Protein 8SNZ (pdb70)

Structure (mmCIF, N/CA/C/O backbone):
data_8SNZ
#
_entry.id   8SNZ
#
_cell.length_a   46.664
_cell.length_b   58.891
_cell.length_c   60.904
_cell.angle_alpha   90.000
_cell.angle_beta   105.494
_cell.angle_gamma   90.000
#
_symmetry.space_group_name_H-M   'P 1 21 1'
#
loop_
_entity.id
_entity.type
_entity.pdbx_description
1 polymer Flavodoxin
2 non-polymer 'FLAVIN MONONUCLEOTIDE'
3 water water
#
loop_
_atom_site.group_PDB
_atom_site.id
_atom_site.type_symbol
_atom_site.label_atom_id
_atom_site.label_alt_id
_atom_site.label_comp_id
_atom_site.label_asym_id
_atom_site.label_entity_id
_atom_site.label_seq_id
_atom_site.pdbx_PDB_ins_code
_atom_site.Cartn_x
_atom_site.Cartn_y
_atom_site.Cartn_z
_atom_site.occupancy
_atom_site.B_iso_or_equiv
_atom_site.auth_seq_id
_atom_site.auth_comp_id
_atom_site.auth_asym_id
_atom_site.auth_atom_id
_atom_site.pdbx_PDB_model_num
ATOM 1 N N . ALA A 1 1 ? -20.78674 -0.63216 -2.05033 1.000 44.56298 -6 ALA A N 1
ATOM 2 C CA . ALA A 1 1 ? -21.30062 -0.64953 -3.41454 1.000 50.70848 -6 ALA A CA 1
ATOM 3 C C . ALA A 1 1 ? -20.18346 -0.40189 -4.41939 1.000 48.78319 -6 ALA A C 1
ATOM 4 O O . ALA A 1 1 ? -19.69868 0.72096 -4.56090 1.000 47.48325 -6 ALA A O 1
ATOM 6 N N . ALA A 1 2 ? -19.77842 -1.45790 -5.11657 1.000 36.97082 -5 ALA A N 1
ATOM 7 C CA . ALA A 1 2 ? -18.71793 -1.38001 -6.10938 1.000 44.01316 -5 ALA A CA 1
ATOM 8 C C . ALA A 1 2 ? -19.31578 -1.21515 -7.49970 1.000 45.10609 -5 ALA A C 1
ATOM 9 O O . ALA A 1 2 ? -20.37912 -1.76562 -7.79925 1.000 42.95291 -5 ALA A O 1
ATOM 11 N N . ALA A 1 3 ? -18.62973 -0.44826 -8.34219 1.000 43.66383 -4 ALA A N 1
ATOM 12 C CA . ALA A 1 3 ? -19.07682 -0.25890 -9.71280 1.000 37.77085 -4 ALA A CA 1
ATOM 13 C C . ALA A 1 3 ? -18.94607 -1.55607 -10.50092 1.000 31.62047 -4 ALA A C 1
ATOM 14 O O . ALA A 1 3 ? -18.14330 -2.43276 -10.16980 1.000 36.83283 -4 ALA A O 1
ATOM 16 N N . ARG A 1 4 ? -19.75772 -1.67782 -11.55388 1.000 31.82661 -3 ARG A N 1
ATOM 17 C CA . ARG A 1 4 ? -19.68292 -2.86503 -12.39817 1.000 34.87774 -3 ARG A CA 1
ATOM 18 C C . ARG A 1 4 ? -18.33430 -2.96804 -13.09583 1.000 34.24403 -3 ARG A C 1
ATOM 19 O O . ARG A 1 4 ? -17.86926 -4.07632 -13.38486 1.000 32.52774 -3 ARG A O 1
ATOM 27 N N . GLY A 1 5 ? -17.68831 -1.83374 -13.36235 1.000 26.27434 -2 GLY A N 1
ATOM 28 C CA . GLY A 1 5 ? -16.38008 -1.79779 -13.97834 1.000 30.90466 -2 GLY A CA 1
ATOM 29 C C . GLY A 1 5 ? -16.35698 -1.17523 -15.35677 1.000 30.48357 -2 GLY A C 1
ATOM 30 O O . GLY A 1 5 ? -15.29165 -0.72560 -15.80052 1.000 32.90324 -2 GLY A O 1
ATOM 31 N N . SER A 1 6 ? -17.49620 -1.13345 -16.04269 1.000 28.96841 -1 SER A N 1
ATOM 32 C CA . SER A 1 6 ? -17.58751 -0.56378 -17.38026 1.000 25.34741 -1 SER A CA 1
ATOM 33 C C . SER A 1 6 ? -19.05668 -0.42158 -17.74550 1.000 25.84271 -1 SER A C 1
ATOM 34 O O . SER A 1 6 ? -19.93043 -1.02993 -17.12098 1.000 26.05686 -1 SER A O 1
ATOM 37 N N . HIS A 1 7 ? -19.31596 0.38707 -18.77446 1.000 24.72571 0 HIS A N 1
ATOM 38 C CA . HIS A 1 7 ? -20.69211 0.65875 -19.17573 1.000 24.82001 0 HIS A CA 1
ATOM 39 C C . HIS A 1 7 ? -21.25086 -0.45470 -20.05435 1.000 25.79083 0 HIS A C 1
ATOM 40 O O . HIS A 1 7 ? -22.37367 -0.92191 -19.83551 1.000 22.29088 0 HIS A O 1
ATOM 47 N N . MET A 1 8 ? -20.48545 -0.89044 -21.04881 1.000 20.77558 1 MET A N 1
ATOM 48 C CA . MET A 1 8 ? -20.95176 -1.89739 -21.98767 1.000 22.67272 1 MET A CA 1
ATOM 49 C C . MET A 1 8 ? -20.63421 -3.30245 -21.48505 1.000 20.96674 1 MET A C 1
ATOM 50 O O . MET A 1 8 ? -19.71176 -3.51835 -20.69570 1.000 20.28516 1 MET A O 1
ATOM 55 N N . SER A 1 9 ? -21.42586 -4.26585 -21.95915 1.000 22.06866 2 SER A N 1
ATOM 56 C CA . SER A 1 9 ? -21.29815 -5.66340 -21.54675 1.000 22.58684 2 SER A CA 1
ATOM 57 C C . SER A 1 9 ? -20.21434 -6.33937 -22.38913 1.000 19.24479 2 SER A C 1
ATOM 58 O O . SER A 1 9 ? -20.47050 -7.18393 -23.24992 1.000 18.58681 2 SER A O 1
ATOM 61 N N . VAL A 1 10 ? -18.97210 -5.94363 -22.12060 1.000 18.52481 3 VAL A N 1
ATOM 62 C CA . VAL A 1 10 ? -17.80391 -6.44509 -22.83489 1.000 19.75047 3 VAL A CA 1
ATOM 63 C C . VAL A 1 10 ? -16.74771 -6.81720 -21.80456 1.000 19.92146 3 VAL A C 1
ATOM 64 O O . VAL A 1 10 ? -16.32538 -5.96892 -21.00981 1.000 18.67536 3 VAL A O 1
ATOM 68 N N . ASN A 1 11 ? -16.32635 -8.07928 -21.81212 1.000 17.11685 4 ASN A N 1
ATOM 69 C CA . ASN A 1 11 ? -15.30086 -8.57170 -20.90045 1.000 18.56214 4 ASN A CA 1
ATOM 70 C C . ASN A 1 11 ? -14.09348 -9.01651 -21.71071 1.000 18.33099 4 ASN A C 1
ATOM 71 O O . ASN A 1 11 ? -14.21504 -9.87314 -22.59263 1.000 17.41466 4 ASN A O 1
ATOM 76 N N . VAL A 1 12 ? -12.93748 -8.43367 -21.41257 1.000 18.84840 5 VAL A N 1
ATOM 77 C CA . VAL A 1 12 ? -11.68125 -8.76212 -22.07658 1.000 19.06926 5 VAL A CA 1
ATOM 78 C C . VAL A 1 12 ? -10.83723 -9.53393 -21.07005 1.0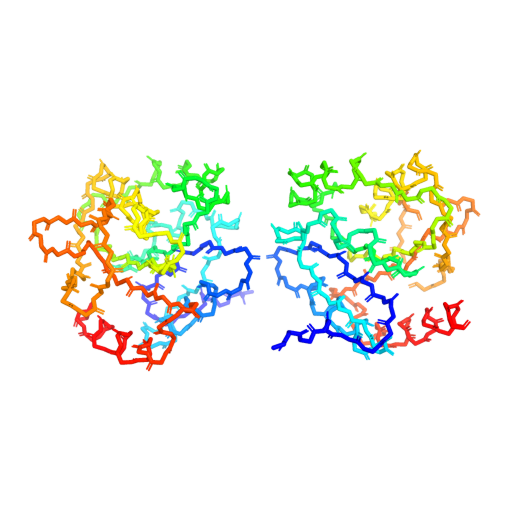00 20.13050 5 VAL A C 1
ATOM 79 O O . VAL A 1 12 ? -10.22883 -8.94684 -20.16814 1.000 19.43542 5 VAL A O 1
ATOM 83 N N . ILE A 1 13 ? -10.79687 -10.85466 -21.22040 1.000 19.40271 6 ILE A N 1
ATOM 84 C CA . ILE A 1 13 ? -10.05412 -11.73254 -20.32400 1.000 21.64881 6 ILE A CA 1
ATOM 85 C C . ILE A 1 13 ? -8.71754 -12.06503 -20.97037 1.000 22.06009 6 ILE A C 1
ATOM 86 O O . ILE A 1 13 ? -8.67221 -12.56003 -22.10375 1.000 22.58789 6 ILE A O 1
ATOM 91 N N . PHE A 1 14 ? -7.62949 -11.80116 -20.25003 1.000 18.87600 7 PHE A N 1
ATOM 92 C CA . PHE A 1 14 ? -6.28969 -11.88403 -20.80796 1.000 30.08680 7 PHE A CA 1
ATOM 93 C C . PHE A 1 14 ? -5.35522 -12.62382 -19.86116 1.000 28.91670 7 PHE A C 1
ATOM 94 O O . PHE A 1 14 ? -5.60975 -12.74257 -18.65995 1.000 25.28712 7 PHE A O 1
ATOM 102 N N . GLY A 1 15 ? -4.25991 -13.11561 -20.43091 1.000 29.12166 8 GLY A N 1
ATOM 103 C CA . GLY A 1 15 ? -3.13008 -13.58907 -19.65769 1.000 27.32483 8 GLY A CA 1
ATOM 104 C C . GLY A 1 15 ? -1.88811 -12.82871 -20.08024 1.000 35.54379 8 GLY A C 1
ATOM 105 O O . GLY A 1 15 ? -1.79240 -12.35182 -21.21194 1.000 27.09629 8 GLY A O 1
ATOM 106 N N . SER A 1 16 ? -0.93737 -12.70512 -19.15666 1.000 32.73816 9 SER A N 1
ATOM 107 C CA . SER A 1 16 ? 0.26023 -11.92614 -19.43668 1.000 33.37606 9 SER A CA 1
ATOM 108 C C . SER A 1 16 ? 1.36263 -12.30974 -18.46235 1.000 37.51383 9 SER A C 1
ATOM 109 O O . SER A 1 16 ? 1.10433 -12.52515 -17.27597 1.000 34.54878 9 SER A O 1
ATOM 112 N N . ASP A 1 17 ? 2.58620 -12.39290 -18.97901 1.000 34.99745 10 ASP A N 1
ATOM 113 C CA . ASP A 1 17 ? 3.78375 -12.62446 -18.18138 1.000 36.44266 10 ASP A CA 1
ATOM 114 C C . ASP A 1 17 ? 4.69181 -11.41002 -18.10609 1.000 34.03699 10 ASP A C 1
ATOM 115 O O . ASP A 1 17 ? 5.24020 -11.12214 -17.03914 1.000 36.99438 10 ASP A O 1
ATOM 120 N N . ALA A 1 18 ? 4.85886 -10.68523 -19.21321 1.000 32.73234 11 ALA A N 1
ATOM 121 C CA . ALA A 1 18 ? 5.71774 -9.50758 -19.25405 1.000 30.76352 11 ALA A CA 1
ATOM 122 C C . ALA A 1 18 ? 4.95882 -8.22189 -19.56625 1.000 32.38002 11 ALA A C 1
ATOM 123 O O . ALA A 1 18 ? 5.59125 -7.21586 -19.90576 1.000 29.76592 11 ALA A O 1
ATOM 125 N N . GLY A 1 19 ? 3.62682 -8.22016 -19.46879 1.000 32.03174 12 GLY A N 1
ATOM 126 C CA . GLY A 1 19 ? 2.85235 -6.99996 -19.55931 1.000 30.54555 12 GLY A CA 1
ATOM 127 C C . GLY A 1 19 ? 2.39793 -6.59198 -20.94626 1.000 31.33108 12 GLY A C 1
ATOM 128 O O . GLY A 1 19 ? 1.58623 -5.66407 -21.06078 1.000 32.82325 12 GLY A O 1
ATOM 129 N N . ALA A 1 20 ? 2.88256 -7.24708 -22.00302 1.000 30.50476 13 ALA A N 1
ATOM 130 C CA . ALA A 1 20 ? 2.52527 -6.82635 -23.35591 1.000 32.69465 13 ALA A CA 1
ATOM 131 C C . ALA A 1 20 ? 1.05745 -7.11027 -23.65712 1.000 26.72972 13 ALA A C 1
ATOM 132 O O . ALA A 1 20 ? 0.33326 -6.23555 -24.14700 1.000 23.00666 13 ALA A O 1
ATOM 134 N N . THR A 1 21 ? 0.59898 -8.33133 -23.37239 1.000 29.19888 14 THR A N 1
ATOM 135 C CA . THR A 1 21 ? -0.80511 -8.65897 -23.59879 1.000 26.13913 14 THR A CA 1
ATOM 136 C C . THR A 1 21 ? -1.71679 -7.91216 -22.63388 1.000 26.32579 14 THR A C 1
ATOM 137 O O . THR A 1 21 ? -2.86351 -7.60360 -22.97883 1.000 28.71120 14 THR A O 1
ATOM 141 N N . ARG A 1 22 ? -1.22678 -7.61325 -21.42846 1.000 27.37556 15 ARG A N 1
ATOM 142 C CA . ARG A 1 22 ? -2.03612 -6.88929 -20.45391 1.000 30.82126 15 ARG A CA 1
ATOM 143 C C . ARG A 1 22 ? -2.34427 -5.47501 -20.93120 1.000 30.47763 15 ARG A C 1
ATOM 144 O O . ARG A 1 22 ? -3.46459 -4.98259 -20.74957 1.000 23.29217 15 ARG A O 1
ATOM 152 N N . ALA A 1 23 ? -1.36745 -4.81040 -21.55370 1.000 28.11290 16 ALA A N 1
ATOM 153 C CA . ALA A 1 23 ? -1.59305 -3.45243 -22.03837 1.000 25.01948 16 ALA A CA 1
ATOM 154 C C . ALA A 1 23 ? -2.50494 -3.44292 -23.25903 1.000 23.95936 16 ALA A C 1
ATOM 155 O O . ALA A 1 23 ? -3.30946 -2.51965 -23.43160 1.000 27.10967 16 ALA A O 1
ATOM 157 N N . VAL A 1 24 ? -2.39198 -4.45829 -24.11884 1.000 21.39187 17 VAL A N 1
ATOM 158 C CA . VAL A 1 24 ? -3.26979 -4.54846 -25.28337 1.000 19.55547 17 VAL A CA 1
ATOM 159 C C . VAL A 1 24 ? -4.71361 -4.75212 -24.84469 1.000 24.88265 17 VAL A C 1
ATOM 160 O O . VAL A 1 24 ? -5.64516 -4.18895 -25.43460 1.000 21.73841 17 VAL A O 1
ATOM 164 N N . ALA A 1 25 ? -4.92005 -5.55202 -23.79555 1.000 20.05571 18 ALA A N 1
ATOM 165 C CA . ALA A 1 25 ? -6.26952 -5.79020 -23.29408 1.000 24.43800 18 ALA A CA 1
ATOM 166 C C . ALA A 1 25 ? -6.91493 -4.49974 -22.80676 1.000 22.91199 18 ALA A C 1
ATOM 167 O O . ALA A 1 25 ? -8.09710 -4.25011 -23.07081 1.000 25.41032 18 ALA A O 1
ATOM 169 N N . SER A 1 26 ? -6.15297 -3.66414 -22.09600 1.000 25.03198 19 SER A N 1
ATOM 170 C CA . SER A 1 26 ? -6.68955 -2.38658 -21.63626 1.000 25.26087 19 SER A CA 1
ATOM 171 C C . SER A 1 26 ? -7.02190 -1.47443 -22.80967 1.000 25.82913 19 SER A C 1
ATOM 172 O O . SER A 1 26 ? -8.00149 -0.72115 -22.76128 1.000 23.71695 19 SER A O 1
ATOM 175 N N . ARG A 1 27 ? -6.21680 -1.52771 -23.87440 1.000 24.34961 20 ARG A N 1
ATOM 176 C CA . ARG A 1 27 ? -6.50307 -0.72060 -25.05632 1.000 25.15888 20 ARG A CA 1
ATOM 177 C C . ARG A 1 27 ? -7.78393 -1.18147 -25.74103 1.000 21.53328 20 ARG A C 1
ATOM 178 O O . ARG A 1 27 ? -8.58159 -0.35570 -26.20046 1.000 20.49113 20 ARG A O 1
ATOM 186 N N . ILE A 1 28 ? -7.99729 -2.49639 -25.81875 1.000 21.13056 21 ILE A N 1
ATOM 187 C CA . ILE A 1 28 ? -9.23411 -3.01735 -26.39214 1.000 24.44932 21 ILE A CA 1
ATOM 188 C C . ILE A 1 28 ? -10.41892 -2.69531 -25.49005 1.000 23.73492 21 ILE A C 1
ATOM 189 O O . ILE A 1 28 ? -11.48651 -2.29000 -25.96545 1.000 20.33331 21 ILE A O 1
ATOM 194 N N . ALA A 1 29 ? -10.24856 -2.86104 -24.17586 1.000 20.14570 22 ALA A N 1
ATOM 195 C CA . ALA A 1 29 ? -11.35249 -2.63431 -23.24844 1.000 24.00293 22 ALA A CA 1
ATOM 196 C C . ALA A 1 29 ? -11.79117 -1.17514 -23.24887 1.000 25.36886 22 ALA A C 1
ATOM 197 O O . ALA A 1 29 ? -12.98453 -0.87864 -23.11268 1.000 20.88281 22 ALA A O 1
ATOM 199 N N . LYS A 1 30 ? -10.84168 -0.24878 -23.40368 1.000 23.94551 23 LYS A N 1
ATOM 200 C CA . LYS A 1 30 ? -11.18781 1.16932 -23.39841 1.000 26.55802 23 LYS A CA 1
ATOM 201 C C . LYS A 1 30 ? -12.05030 1.53424 -24.60002 1.000 26.43444 23 LYS A C 1
ATOM 202 O O . LYS A 1 30 ? -13.03928 2.26503 -24.46638 1.000 25.34952 23 LYS A O 1
ATOM 208 N N . ARG A 1 31 ? -11.69679 1.02709 -25.78295 1.000 19.76107 24 ARG A N 1
ATOM 209 C CA . ARG A 1 31 ? -12.41862 1.40537 -26.99290 1.000 22.55868 24 ARG A CA 1
ATOM 210 C C . ARG A 1 31 ? -13.80657 0.77811 -27.04928 1.000 21.68883 24 ARG A C 1
ATOM 211 O O . ARG A 1 31 ? -14.70263 1.31976 -27.70572 1.000 23.59448 24 ARG A O 1
ATOM 219 N N . LEU A 1 32 ? -14.00856 -0.35056 -26.37441 1.000 22.13871 25 LEU A N 1
ATOM 220 C CA . LEU A 1 32 ? -15.30004 -1.02117 -26.35165 1.000 24.37559 25 LEU A CA 1
ATOM 221 C C . LEU A 1 32 ? -16.05880 -0.78713 -25.05214 1.000 23.41263 25 LEU A C 1
ATOM 222 O O . LEU A 1 32 ? -17.11400 -1.39636 -24.84648 1.000 26.10346 25 LEU A O 1
ATOM 227 N N . GLN A 1 33 ? -15.54619 0.08258 -24.17788 1.000 21.60709 26 GLN A N 1
ATOM 228 C CA . GLN A 1 33 ? -16.18086 0.39670 -22.89673 1.000 24.81121 26 GLN A CA 1
ATOM 229 C C . GLN A 1 33 ? -16.40745 -0.87054 -22.07319 1.000 26.37621 26 GLN A C 1
ATOM 230 O O . GLN A 1 33 ? -17.48333 -1.09503 -21.51472 1.000 26.94535 26 GLN A O 1
ATOM 236 N N . GLY A 1 34 ? -15.37152 -1.70739 -22.00201 1.000 19.53940 27 GLY A N 1
ATOM 237 C CA . GLY A 1 34 ? -15.45272 -2.99123 -21.34652 1.000 21.10031 27 GLY A CA 1
ATOM 238 C C . GLY A 1 34 ? -14.50044 -3.11418 -20.16858 1.000 20.96653 27 GLY A C 1
ATOM 239 O O . GLY A 1 34 ? -13.75012 -2.19291 -19.83678 1.000 26.19762 27 GLY A O 1
ATOM 240 N N . ARG A 1 35 ? -14.55907 -4.28281 -19.53501 1.000 22.78552 28 ARG A N 1
ATOM 241 C CA . ARG A 1 35 ? -13.70062 -4.61947 -18.40894 1.000 24.15347 28 ARG A CA 1
ATOM 242 C C . ARG A 1 35 ? -12.52180 -5.45872 -18.88114 1.000 20.73751 28 ARG A C 1
ATOM 243 O O . ARG A 1 35 ? -12.68386 -6.37994 -19.68716 1.000 22.98985 28 ARG A O 1
ATOM 251 N N . ALA A 1 36 ? -11.33719 -5.13608 -18.37198 1.000 21.55868 29 ALA A N 1
ATOM 252 C CA . ALA A 1 36 ? -10.14628 -5.95040 -18.57012 1.000 25.67602 29 ALA A CA 1
ATOM 253 C C . ALA A 1 36 ? -9.95366 -6.81748 -17.33256 1.000 23.32016 29 ALA A C 1
ATOM 254 O O . ALA A 1 36 ? -9.80997 -6.29520 -16.22176 1.000 23.88998 29 ALA A O 1
ATOM 256 N N . VAL A 1 37 ? -9.96470 -8.13486 -17.52093 1.000 22.54195 30 VAL A N 1
ATOM 257 C CA . VAL A 1 37 ? -9.90648 -9.08756 -16.41917 1.000 25.17968 30 VAL A CA 1
ATOM 258 C C . VAL A 1 37 ? -8.73660 -10.03258 -16.64992 1.000 26.35615 30 VAL A C 1
ATOM 259 O O . VAL A 1 37 ? -8.61007 -10.61944 -17.72995 1.000 24.87363 30 VAL A O 1
ATOM 263 N N . ASP A 1 38 ? -7.88495 -10.17801 -15.63848 1.000 21.54461 31 ASP A N 1
ATOM 264 C CA . ASP A 1 38 ? -6.78771 -11.13205 -15.70227 1.000 26.23252 31 ASP A CA 1
ATOM 265 C C . ASP A 1 38 ? -7.31982 -12.53845 -15.45766 1.000 29.23447 31 ASP A C 1
ATOM 266 O O . ASP A 1 38 ? -8.10556 -12.76112 -14.53102 1.000 28.77378 31 ASP A O 1
ATOM 271 N N . ILE A 1 39 ? -6.88868 -13.48808 -16.29306 1.000 25.67984 32 ILE A N 1
ATOM 272 C CA . ILE A 1 39 ? -7.33629 -14.87051 -16.16468 1.000 31.29241 32 ILE A CA 1
ATOM 273 C C . ILE A 1 39 ? -6.94431 -15.46480 -14.81773 1.000 37.12962 32 ILE A C 1
ATOM 274 O O . ILE A 1 39 ? -7.53086 -16.46347 -14.38488 1.000 32.36026 32 ILE A O 1
ATOM 279 N N . LYS A 1 40 ? -5.97391 -14.85976 -14.12888 1.000 36.05120 33 LYS A N 1
ATOM 280 C CA . LYS A 1 40 ? -5.61639 -15.32264 -12.79234 1.000 34.42990 33 LYS A CA 1
ATOM 281 C C . LYS A 1 40 ? -6.76770 -15.12834 -11.81297 1.000 34.08125 33 LYS A C 1
ATOM 282 O O . LYS A 1 40 ? -7.01249 -15.98285 -10.95399 1.000 38.75552 33 LYS A O 1
ATOM 288 N N . SER A 1 41 ? -7.48836 -14.01357 -11.92755 1.000 32.71197 34 SER A N 1
ATOM 289 C CA . SER A 1 41 ? -8.57123 -13.68411 -11.01034 1.000 36.99917 34 SER A CA 1
ATOM 290 C C . SER A 1 41 ? -9.94742 -13.80882 -11.65158 1.000 37.50656 34 SER A C 1
ATOM 291 O O . SER A 1 41 ? -10.94933 -13.45750 -11.01932 1.000 37.75556 34 SER A O 1
ATOM 293 N N . ALA A 1 42 ? -10.02352 -14.30081 -12.88363 1.000 34.67623 35 ALA A N 1
ATOM 294 C CA . ALA A 1 42 ? -11.30125 -14.39195 -13.57105 1.000 33.05547 35 ALA A CA 1
ATOM 295 C C . ALA A 1 42 ? -12.13683 -15.54008 -13.01776 1.000 34.51002 35 ALA A C 1
ATOM 296 O O . ALA A 1 42 ? -11.61467 -16.57032 -12.58363 1.000 35.19182 35 ALA A O 1
ATOM 298 N N . THR A 1 43 ? -13.44981 -15.34473 -13.02852 1.000 27.88333 36 THR A N 1
ATOM 299 C CA . THR A 1 43 ? -14.41424 -16.37737 -12.6873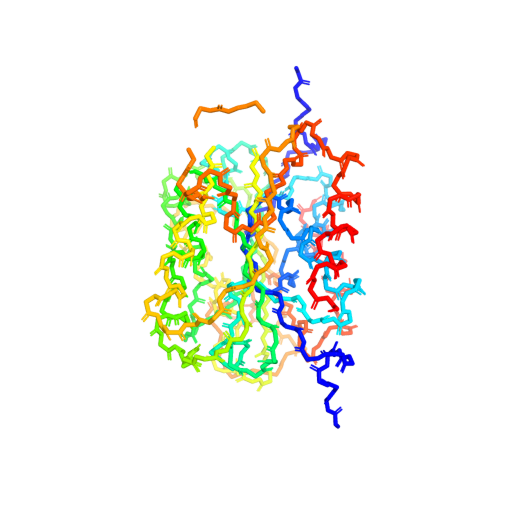4 1.000 34.56666 36 THR A CA 1
ATOM 300 C C . THR A 1 43 ? -15.21189 -16.75321 -13.92933 1.000 32.25073 36 THR A C 1
ATOM 301 O O . THR A 1 43 ? -15.16034 -16.07586 -14.95994 1.000 32.54085 36 THR A O 1
ATOM 305 N N . THR A 1 44 ? -15.95460 -17.85829 -13.82276 1.000 31.72255 37 THR A N 1
ATOM 306 C CA . THR A 1 44 ? -16.82593 -18.26437 -14.92092 1.000 34.98374 37 THR A CA 1
ATOM 307 C C . THR A 1 44 ? -17.88601 -17.20597 -15.20083 1.000 25.63705 37 THR A C 1
ATOM 308 O O . THR A 1 44 ? -18.37570 -17.09695 -16.33118 1.000 27.15268 37 THR A O 1
ATOM 312 N N . THR A 1 45 ? -18.23581 -16.40515 -14.19101 1.000 26.46803 38 THR A N 1
ATOM 313 C CA . THR A 1 45 ? -19.15422 -15.29292 -14.40889 1.000 27.51881 38 THR A CA 1
ATOM 314 C C . THR A 1 45 ? -18.56858 -14.27674 -15.38171 1.000 26.97646 38 THR A C 1
ATOM 315 O O . THR A 1 45 ? -19.29736 -13.68680 -16.18760 1.000 27.37380 38 THR A O 1
ATOM 319 N N . ASP A 1 46 ? -17.25208 -14.05757 -15.32164 1.000 27.38868 39 ASP A N 1
ATOM 320 C CA . ASP A 1 46 ? -16.61358 -13.14584 -16.26506 1.000 24.89764 39 ASP A CA 1
ATOM 321 C C . ASP A 1 46 ? -16.71140 -13.66079 -17.69515 1.000 27.13463 39 ASP A C 1
ATOM 322 O O . ASP A 1 46 ? -16.76218 -12.86297 -18.63862 1.000 21.04220 39 ASP A O 1
ATOM 327 N N . PHE A 1 47 ? -16.73724 -14.98267 -17.87568 1.000 25.50143 40 PHE A N 1
ATOM 328 C CA . PHE A 1 47 ? -16.89761 -15.55185 -19.20871 1.000 22.30623 40 PHE A CA 1
ATOM 329 C C . PHE A 1 47 ? -18.34598 -15.47945 -19.67815 1.000 25.84287 40 PHE A C 1
ATOM 330 O O . PHE A 1 47 ? -18.60653 -15.25929 -20.86626 1.000 25.24018 40 PHE A O 1
ATOM 338 N N . GLU A 1 48 ? -19.29707 -15.65462 -18.76001 1.000 22.22438 41 GLU A N 1
ATOM 339 C CA . GLU A 1 48 ? -20.70141 -15.81411 -19.11795 1.000 26.11306 41 GLU A CA 1
ATOM 340 C C . GLU A 1 48 ? -21.47303 -14.49917 -19.12812 1.000 24.83808 41 GLU A C 1
ATOM 341 O O . GLU A 1 48 ? -22.31551 -14.28755 -20.00704 1.000 23.84918 41 GLU A O 1
ATOM 347 N N . ALA A 1 49 ? -21.20910 -13.61060 -18.17196 1.000 23.73700 42 ALA A N 1
ATOM 348 C CA . ALA A 1 49 ? -22.03172 -12.41494 -17.97871 1.000 24.03985 42 ALA A CA 1
ATOM 349 C C . ALA A 1 49 ? -21.53548 -11.25255 -18.84131 1.000 21.29295 42 ALA A C 1
ATOM 350 O O . ALA A 1 49 ? -21.13204 -10.19930 -18.34860 1.000 26.39174 42 ALA A O 1
ATOM 352 N N . CYS A 1 50 ? -21.58786 -11.45549 -20.15643 1.000 23.75130 43 CYS A N 1
ATOM 353 C CA . CYS A 1 50 ? -21.21818 -10.40395 -21.09333 1.000 19.71159 43 CYS A CA 1
ATOM 354 C C . CYS A 1 50 ? -21.78735 -10.72838 -22.46689 1.000 21.49425 43 CYS A C 1
ATOM 355 O O . CYS A 1 50 ? -21.85224 -11.89591 -22.85921 1.000 22.03765 43 CYS A O 1
ATOM 358 N N . SER A 1 51 ? -22.20206 -9.68411 -23.18738 1.000 21.42181 44 SER A N 1
ATOM 35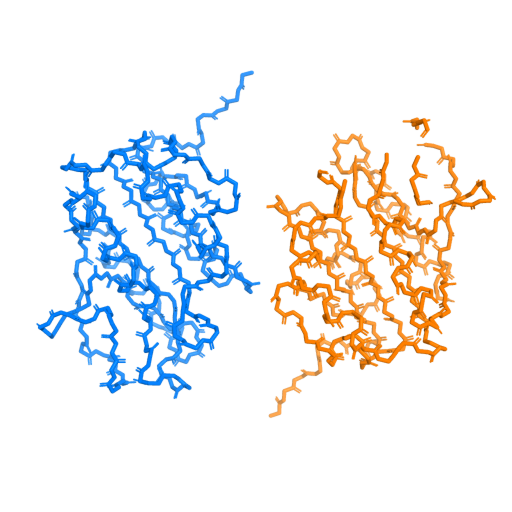9 C CA . SER A 1 51 ? -22.71444 -9.86147 -24.54141 1.000 20.24482 44 SER A CA 1
ATOM 360 C C . SER A 1 51 ? -21.59328 -10.04865 -25.55516 1.000 22.74448 44 SER A C 1
ATOM 361 O O . SER A 1 51 ? -21.80955 -10.66015 -26.60701 1.000 21.46667 44 SER A O 1
ATOM 364 N N . LEU A 1 52 ? -20.40297 -9.52928 -25.26387 1.000 20.67779 45 LEU A N 1
ATOM 365 C CA . LEU A 1 52 ? -19.22865 -9.71415 -26.10767 1.000 22.05137 45 LEU A CA 1
ATOM 366 C C . LEU A 1 52 ? -18.05922 -10.11239 -25.22176 1.000 20.64706 45 LEU A C 1
ATOM 367 O O . LEU A 1 52 ? -17.67050 -9.35587 -24.32594 1.000 19.87485 45 LEU A O 1
ATOM 372 N N . LEU A 1 53 ? -17.50888 -11.29714 -25.46568 1.000 19.85074 46 LEU A N 1
ATOM 373 C CA . LEU A 1 53 ? -16.36963 -11.81305 -24.72025 1.000 22.00277 46 LEU A CA 1
ATOM 374 C C . LEU A 1 53 ? -15.14708 -11.81970 -25.62560 1.000 19.70862 46 LEU A C 1
ATOM 375 O O . LEU A 1 53 ? -15.21841 -12.29067 -26.76484 1.000 19.90274 46 LEU A O 1
ATOM 380 N N . ILE A 1 54 ? -14.03231 -11.29424 -25.12417 1.000 18.95964 47 ILE A N 1
ATOM 381 C CA . ILE A 1 54 ? -12.78162 -11.25359 -25.87122 1.000 20.19306 47 ILE A CA 1
ATOM 382 C C . ILE A 1 54 ? -11.69543 -11.90433 -25.03013 1.000 17.46829 47 ILE A C 1
ATOM 383 O O . ILE A 1 54 ? -11.47699 -11.51267 -23.87821 1.000 21.37018 47 ILE A O 1
ATOM 388 N N . LEU A 1 55 ? -11.01976 -12.89470 -25.60397 1.000 17.39802 48 LEU A N 1
ATOM 389 C CA . LEU A 1 55 ? -9.93938 -13.60462 -24.93625 1.000 19.36555 48 LEU A CA 1
ATOM 390 C C . LEU A 1 55 ? -8.61898 -13.27756 -25.61723 1.000 20.70119 48 LEU A C 1
ATOM 391 O O . LEU A 1 55 ? -8.52162 -13.31794 -26.84816 1.000 18.11031 48 LEU A O 1
ATOM 396 N N . GLY A 1 56 ? -7.61767 -12.95282 -24.81957 1.000 17.58316 49 GLY A N 1
ATOM 397 C CA . GLY A 1 56 ? -6.29398 -12.65192 -25.33964 1.000 23.68677 49 GLY A CA 1
ATOM 398 C C . GLY A 1 56 ? -5.22848 -13.40649 -24.57907 1.000 25.21766 49 GLY A C 1
ATOM 399 O O . GLY A 1 56 ? -5.31562 -13.56964 -23.36324 1.000 26.25862 49 GLY A O 1
ATOM 400 N N . ALA A 1 57 ? -4.21296 -13.86702 -25.31195 1.000 22.53942 50 ALA A N 1
ATOM 401 C CA . ALA A 1 57 ? -3.18081 -14.66876 -24.67722 1.000 24.98112 50 ALA A CA 1
ATOM 402 C C . ALA A 1 57 ? -1.89094 -14.58148 -25.46852 1.000 26.22092 50 ALA A C 1
ATOM 403 O O . ALA A 1 57 ? -1.93836 -14.57939 -26.70620 1.000 22.71253 50 ALA A O 1
ATOM 405 N N . PRO A 1 58 ? -0.74133 -14.49738 -24.80986 1.000 27.29454 51 PRO A N 1
ATOM 406 C CA . PRO A 1 58 ? 0.52724 -14.69770 -25.50734 1.000 27.81619 51 PRO A CA 1
ATOM 407 C C . PRO A 1 58 ? 0.85628 -16.17888 -25.59718 1.000 29.34459 51 PRO A C 1
ATOM 408 O O . PRO A 1 58 ? 0.28361 -17.01763 -24.89894 1.000 28.07698 51 PRO A O 1
ATOM 412 N N . THR A 1 59 ? 1.79372 -16.49259 -26.48197 1.000 25.91561 52 THR A N 1
ATOM 413 C CA . THR A 1 59 ? 2.27048 -17.85711 -26.64677 1.000 29.72473 52 THR A CA 1
ATOM 414 C C . THR A 1 59 ? 3.62095 -17.99670 -25.95851 1.000 32.17394 52 THR A C 1
ATOM 415 O O . THR A 1 59 ? 4.53713 -17.20833 -26.21236 1.000 33.43224 52 THR A O 1
ATOM 419 N N . TYR A 1 60 ? 3.73454 -18.99022 -25.07939 1.000 34.84325 53 TYR A N 1
ATOM 420 C CA . TYR A 1 60 ? 4.95691 -19.18616 -24.31183 1.000 30.88485 53 TYR A CA 1
ATOM 421 C C . TYR A 1 60 ? 5.39166 -20.64378 -24.33883 1.000 36.92125 53 TYR A C 1
ATOM 422 O O . TYR A 1 60 ? 4.84952 -21.44699 -25.10554 1.000 35.52329 53 TYR A O 1
ATOM 431 N N . GLY A 1 61 ? 6.36487 -20.98830 -23.49763 1.000 43.94663 54 GLY A N 1
ATOM 432 C CA . GLY A 1 61 ? 6.86424 -22.34538 -23.40828 1.000 45.53797 54 GLY A CA 1
ATOM 433 C C . GLY A 1 61 ? 7.33294 -22.90028 -24.73589 1.000 45.45323 54 GLY A C 1
ATOM 434 O O . GLY A 1 61 ? 8.37438 -22.49413 -25.25985 1.000 48.35309 54 GLY A O 1
ATOM 435 N N . PHE A 1 62 ? 6.55808 -23.82906 -25.29312 1.000 45.21822 55 PHE A N 1
ATOM 436 C CA . PHE A 1 62 ? 6.87477 -24.47301 -26.56315 1.000 46.07903 55 PHE A CA 1
ATOM 437 C C . PHE A 1 62 ? 5.62435 -24.46939 -27.44109 1.000 45.56568 55 PHE A C 1
ATOM 438 O O . PHE A 1 62 ? 5.07820 -25.50728 -27.81091 1.000 45.06119 55 PHE A O 1
ATOM 446 N N . GLY A 1 63 ? 5.16713 -23.26526 -27.77198 1.000 42.41026 56 GLY A N 1
ATOM 447 C CA . GLY A 1 63 ? 3.91183 -23.11050 -28.47561 1.000 38.23645 56 GLY A CA 1
ATOM 448 C C . GLY A 1 63 ? 2.69895 -23.40816 -27.62563 1.000 37.22379 56 GLY A C 1
ATOM 449 O O . GLY A 1 63 ? 1.70411 -23.92981 -28.13762 1.000 32.69876 56 GLY A O 1
ATOM 450 N N . ASP A 1 64 ? 2.75606 -23.09429 -26.33633 1.000 35.37622 57 ASP A N 1
ATOM 451 C CA . ASP A 1 64 ? 1.68988 -23.38811 -25.39359 1.000 39.99807 57 ASP A CA 1
ATOM 452 C C . ASP A 1 64 ? 0.96777 -22.10851 -24.99587 1.000 35.85360 57 ASP A C 1
ATOM 453 O O . ASP A 1 64 ? 1.43556 -20.99305 -25.24219 1.000 28.23505 57 ASP A O 1
ATOM 458 N N . LEU A 1 65 ? -0.19357 -22.28836 -24.37224 1.000 29.91265 58 LEU A N 1
ATOM 459 C CA . LEU A 1 65 ? -0.87941 -21.16848 -23.74879 1.000 28.87154 58 LEU A CA 1
ATOM 460 C C . LEU A 1 65 ? -0.02951 -20.60873 -22.61637 1.000 30.60972 58 LEU A C 1
ATOM 461 O O . LEU A 1 65 ? 0.79256 -21.31169 -22.02098 1.000 36.21870 58 LEU A O 1
ATOM 466 N N . GLN A 1 66 ? -0.22264 -19.32407 -22.33045 1.000 27.35941 59 GLN A N 1
ATOM 467 C CA . GLN A 1 66 ? 0.41208 -18.72539 -21.16584 1.000 29.82704 59 GLN A CA 1
ATOM 468 C C . GLN A 1 66 ? 0.00666 -19.49696 -19.91337 1.000 32.36295 59 GLN A C 1
ATOM 469 O O . GLN A 1 66 ? -1.11520 -19.99974 -19.80650 1.000 33.95208 59 GLN A O 1
ATOM 475 N N . THR A 1 67 ? 0.94614 -19.60206 -18.96665 1.000 34.96638 60 THR A N 1
ATOM 476 C CA . THR A 1 67 ? 0.79951 -20.54832 -17.86156 1.000 38.24819 60 THR A CA 1
ATOM 477 C C . THR A 1 67 ? -0.48835 -20.31891 -17.07869 1.000 33.64415 60 THR A C 1
ATOM 478 O O . THR A 1 67 ? -1.12855 -21.27876 -16.63279 1.000 38.91996 60 THR A O 1
ATOM 482 N N . ASP A 1 68 ? -0.88879 -19.05789 -16.90252 1.000 30.47252 61 ASP A N 1
ATOM 483 C CA . ASP A 1 68 ? -2.12216 -18.78240 -16.17164 1.000 34.39204 61 ASP A CA 1
ATOM 484 C C . ASP A 1 68 ? -3.34169 -19.26912 -16.94493 1.000 36.63479 61 ASP A C 1
ATOM 485 O O . ASP A 1 68 ? -4.29482 -19.78414 -16.34925 1.000 32.57303 61 ASP A O 1
ATOM 490 N N . TRP A 1 69 ? -3.33151 -19.11454 -18.27149 1.000 33.97882 62 TRP A N 1
ATOM 491 C CA . TRP A 1 69 ? -4.40021 -19.68359 -19.08565 1.000 33.67941 62 TRP A CA 1
ATOM 492 C C . TRP A 1 69 ? -4.41135 -21.20304 -18.98492 1.000 34.32425 62 TRP A C 1
ATOM 493 O O . TRP A 1 69 ? -5.47999 -21.82248 -18.92373 1.000 29.01553 62 TRP A O 1
ATOM 504 N N . GLU A 1 70 ? -3.22709 -21.81866 -18.96470 1.000 30.16928 63 GLU A N 1
ATOM 505 C CA . GLU A 1 70 ? -3.13549 -23.26986 -18.84070 1.000 37.70320 63 GLU A CA 1
ATOM 506 C C . GLU A 1 70 ? -3.71337 -23.74508 -17.51348 1.000 38.83299 63 GLU A C 1
ATOM 507 O O . GLU A 1 70 ? -4.48665 -24.70885 -17.46659 1.000 43.77062 63 GLU A O 1
ATOM 513 N N . THR A 1 71 ? -3.34636 -23.07469 -16.41997 1.000 36.07944 64 THR A N 1
ATOM 514 C CA . THR A 1 71 ? -3.80222 -23.49313 -15.09840 1.000 40.46362 64 THR A CA 1
ATOM 515 C C . THR A 1 71 ? -5.29843 -23.25173 -14.92803 1.000 41.30050 64 THR A C 1
ATOM 516 O O . THR A 1 71 ? -6.02917 -24.12732 -14.44865 1.000 42.25627 64 THR A O 1
ATOM 520 N N . ASN A 1 72 ? -5.77451 -22.07161 -15.32577 1.000 40.81992 65 ASN A N 1
ATOM 521 C CA . ASN A 1 72 ? -7.15973 -21.67188 -15.12173 1.000 34.35643 65 ASN A CA 1
ATOM 522 C C . ASN A 1 72 ? -8.05008 -21.97833 -16.32183 1.000 37.58228 65 ASN A C 1
ATOM 523 O O . ASN A 1 72 ? -9.11074 -21.35892 -16.46680 1.000 39.34536 65 ASN A O 1
ATOM 528 N N . ILE A 1 73 ? -7.64820 -22.92140 -17.17866 1.000 34.06676 66 ILE A N 1
ATOM 529 C CA . ILE A 1 73 ? -8.43217 -23.25002 -18.36460 1.000 34.04620 66 ILE A CA 1
ATOM 530 C C . ILE A 1 73 ? -9.80237 -23.80703 -18.00128 1.000 37.43803 66 ILE A C 1
ATOM 531 O O . ILE A 1 73 ? -10.72707 -23.75741 -18.82015 1.000 38.23722 66 ILE A O 1
ATOM 536 N N . ASP A 1 74 ? -9.96269 -24.32739 -16.78081 1.000 39.29233 67 ASP A N 1
ATOM 537 C CA . ASP A 1 74 ? -11.24713 -24.89098 -16.37777 1.000 38.33478 67 ASP A CA 1
ATOM 538 C C . ASP A 1 74 ? -12.34254 -23.83337 -16.34268 1.000 36.43139 67 ASP A C 1
ATOM 539 O O . ASP A 1 74 ? -13.51296 -24.14741 -16.58715 1.000 39.01571 67 ASP A O 1
ATOM 544 N N . LYS A 1 75 ? -11.98787 -22.58024 -16.04273 1.000 33.32978 68 LYS A N 1
ATOM 545 C CA . LYS A 1 75 ? -12.97970 -21.50929 -16.05581 1.000 35.22196 68 LYS A CA 1
ATOM 546 C C . LYS A 1 75 ? -13.58281 -21.32608 -17.44184 1.000 34.71144 68 LYS A C 1
ATOM 547 O O . LYS A 1 75 ? -14.74760 -20.93030 -17.56585 1.000 32.41678 68 LYS A O 1
ATOM 549 N N . LEU A 1 76 ? -12.81029 -21.61177 -18.49143 1.000 31.94233 69 LEU A N 1
ATOM 550 C CA . LEU A 1 76 ? -13.32969 -21.54157 -19.85230 1.000 32.47935 69 LEU A CA 1
ATOM 551 C C . LEU A 1 76 ? -14.12339 -22.79490 -20.20161 1.000 31.49827 69 LEU A C 1
ATOM 552 O O . LEU A 1 76 ? -15.25931 -22.70647 -20.68026 1.000 33.06199 69 LEU A O 1
ATOM 557 N N . THR A 1 77 ? -13.53837 -23.97185 -19.96471 1.000 32.39429 70 THR A N 1
ATOM 558 C CA . THR A 1 77 ? -14.16034 -25.22204 -20.38555 1.000 38.11480 70 THR A CA 1
ATOM 559 C C . THR A 1 77 ? -15.44802 -25.52252 -19.63008 1.000 35.71901 70 THR A C 1
ATOM 560 O O . THR A 1 77 ? -16.22968 -26.36626 -20.08010 1.000 38.13510 70 THR A O 1
ATOM 564 N N . SER A 1 78 ? -15.68544 -24.86232 -18.49844 1.000 32.76652 71 SER A N 1
ATOM 565 C CA . SER A 1 78 ? -16.91085 -25.03913 -17.73304 1.000 39.54347 71 SER A CA 1
ATOM 566 C C . SER A 1 78 ? -17.87449 -23.87169 -17.89860 1.000 41.27872 71 SER A C 1
ATOM 567 O O . SER A 1 78 ? -18.87739 -23.80190 -17.18129 1.000 43.03636 71 SER A O 1
ATOM 570 N N . ALA A 1 79 ? -17.59544 -22.95860 -18.82478 1.000 34.93915 72 ALA A N 1
ATOM 571 C CA . ALA A 1 79 ? -18.43347 -21.78841 -19.03750 1.000 35.20567 72 ALA A CA 1
ATOM 572 C C . ALA A 1 79 ? -19.46091 -22.05601 -20.12831 1.000 31.80127 72 ALA A C 1
ATOM 573 O O . ALA A 1 79 ? -19.17079 -22.72554 -21.12399 1.000 32.06104 72 ALA A O 1
ATOM 575 N N . ASN A 1 80 ? -20.66606 -21.52689 -19.93164 1.000 34.22581 73 ASN A N 1
ATOM 576 C CA . ASN A 1 80 ? -21.73186 -21.64175 -20.92133 1.000 36.12200 73 ASN A CA 1
ATOM 577 C C . ASN A 1 80 ? -21.53324 -20.55794 -21.97417 1.000 32.49323 73 ASN A C 1
ATOM 578 O O . ASN A 1 80 ? -21.78288 -19.37558 -21.71607 1.000 33.50711 73 ASN A O 1
ATOM 583 N N . LEU A 1 81 ? -21.07407 -20.95688 -23.16027 1.000 30.84408 74 LEU A N 1
ATOM 584 C CA . LEU A 1 81 ? -20.78506 -20.02077 -24.23972 1.000 29.32914 74 LEU A CA 1
ATOM 585 C C . LEU A 1 81 ? -21.58221 -20.31621 -25.50355 1.000 30.72667 74 LEU A C 1
ATOM 586 O O . LEU A 1 81 ? -21.29688 -19.72640 -26.55245 1.000 28.81677 74 LEU A O 1
ATOM 591 N N . ALA A 1 82 ? -22.56833 -21.20851 -25.43367 1.000 26.60775 75 ALA A N 1
ATOM 592 C CA . ALA A 1 82 ? -23.33884 -21.58226 -26.61330 1.000 30.24622 75 ALA A CA 1
ATOM 593 C C . ALA A 1 82 ? -24.06262 -20.37194 -27.18810 1.000 30.23565 75 ALA A C 1
ATOM 594 O O . ALA A 1 82 ? -24.86833 -19.73362 -26.50359 1.000 32.57677 75 ALA A O 1
ATOM 596 N N . GLY A 1 83 ? -23.76946 -20.05699 -28.44830 1.000 28.66460 76 GLY A N 1
ATOM 597 C CA . GLY A 1 83 ? -24.37050 -18.92191 -29.11453 1.000 29.39072 76 GLY A CA 1
ATOM 598 C C . GLY A 1 83 ? -23.84969 -17.56852 -28.68876 1.000 30.38557 76 GLY A C 1
ATOM 599 O O . GLY A 1 83 ? -24.34870 -16.55113 -29.18371 1.000 35.24759 76 GLY A O 1
ATOM 600 N N . LYS A 1 84 ? -22.86674 -17.51656 -27.79401 1.000 28.46234 77 LYS A N 1
ATOM 601 C CA . LYS A 1 84 ? -22.33680 -16.24577 -27.32366 1.000 29.00679 77 LYS A CA 1
ATOM 602 C C . LYS A 1 84 ? -21.27744 -15.71737 -28.28273 1.000 25.45814 77 LYS A C 1
ATOM 603 O O . LYS A 1 84 ? -20.48065 -16.48039 -28.83642 1.000 25.78426 77 LYS A O 1
ATOM 609 N N . LYS A 1 85 ? -21.27421 -14.40030 -28.47384 1.000 23.53104 78 LYS A N 1
ATOM 610 C CA . LYS A 1 85 ? -20.32372 -13.75041 -29.36764 1.000 28.40870 78 LYS A CA 1
ATOM 611 C C . LYS A 1 85 ? -18.96301 -13.65929 -28.68640 1.000 26.75518 78 LYS A C 1
ATOM 612 O O . LYS A 1 85 ? -18.84480 -13.09007 -27.59554 1.000 24.39232 78 LYS A O 1
ATOM 618 N N . VAL A 1 86 ? -17.93813 -14.21822 -29.32774 1.000 21.98840 79 VAL A N 1
ATOM 619 C CA . VAL A 1 86 ? -16.59498 -14.28672 -28.76565 1.000 21.71698 79 VAL A CA 1
ATOM 620 C C . VAL A 1 86 ? -15.59010 -13.86532 -29.82893 1.000 24.74179 79 VAL A C 1
ATOM 621 O O . VAL A 1 86 ? -15.69522 -14.27061 -30.99112 1.000 21.76605 79 VAL A O 1
ATOM 625 N N . ALA A 1 87 ? -14.62510 -13.03774 -29.43203 1.000 20.96019 80 ALA A N 1
ATOM 626 C CA . ALA A 1 87 ? -13.51106 -12.65449 -30.28565 1.000 23.97457 80 ALA A CA 1
ATOM 627 C C . ALA A 1 87 ? -12.20681 -12.97147 -29.56694 1.000 20.49546 80 ALA A C 1
ATOM 628 O O . ALA A 1 87 ? -12.17265 -13.13181 -28.34510 1.000 19.88364 80 ALA A O 1
ATOM 630 N N . LEU A 1 88 ? -11.12599 -13.06999 -30.33851 1.000 18.14099 81 LEU A N 1
ATOM 631 C CA . LEU A 1 88 ? -9.83613 -13.46925 -29.79511 1.000 22.14800 81 LEU A CA 1
ATOM 632 C C . LEU A 1 88 ? -8.73268 -12.59520 -30.37063 1.000 22.51981 81 LEU A C 1
ATOM 633 O O . LEU A 1 88 ? -8.81450 -12.13505 -31.51189 1.000 20.42243 81 LEU A O 1
ATOM 638 N N . PHE A 1 89 ? -7.69454 -12.37393 -29.56664 1.000 19.92025 82 PHE A N 1
ATOM 639 C CA . PHE A 1 89 ? -6.47182 -11.74898 -30.04512 1.000 21.83243 82 PHE A CA 1
ATOM 640 C C . PHE A 1 89 ? -5.27837 -12.45238 -29.41751 1.000 25.73523 82 PHE A C 1
ATOM 641 O O . PHE A 1 89 ? -5.35210 -12.95085 -28.29224 1.000 25.74646 82 PHE A O 1
ATOM 649 N N . GLY A 1 90 ? -4.18603 -12.49860 -30.15820 1.000 27.43666 83 GLY A N 1
ATOM 650 C CA . GLY A 1 90 ? -2.97602 -13.15419 -29.69000 1.000 26.07067 83 GLY A CA 1
ATOM 651 C C . GLY A 1 90 ? -1.75595 -12.28593 -29.89464 1.000 25.62699 83 GLY A C 1
ATOM 652 O O . GLY A 1 90 ? -1.62522 -11.60688 -30.91200 1.000 26.34765 83 GLY A O 1
ATOM 653 N N . THR A 1 91 ? -0.86899 -12.30546 -28.90623 1.000 25.82013 84 THR A N 1
ATOM 654 C CA . THR A 1 91 ? 0.42961 -11.65745 -29.00313 1.000 29.28186 84 THR A CA 1
ATOM 655 C C . THR A 1 91 ? 1.49158 -12.71434 -29.26795 1.000 29.55217 84 THR A C 1
ATOM 656 O O . THR A 1 91 ? 1.44637 -13.80956 -28.69973 1.000 30.61518 84 THR A O 1
ATOM 660 N N . GLY A 1 92 ? 2.43844 -12.38956 -30.13822 1.000 29.81801 85 GLY A N 1
ATOM 661 C CA . GLY A 1 92 ? 3.44129 -13.36108 -30.50152 1.000 27.70547 85 GLY A CA 1
ATOM 662 C C . GLY A 1 92 ? 4.69079 -12.71675 -31.05536 1.000 32.37246 85 GLY A C 1
ATOM 663 O O . GLY A 1 92 ? 4.84138 -11.49334 -31.05042 1.000 29.58643 85 GLY A O 1
ATOM 664 N N . ASP A 1 93 ? 5.59086 -13.57297 -31.53646 1.000 33.51403 86 ASP A N 1
ATOM 665 C CA . ASP A 1 93 ? 6.87402 -13.15399 -32.09978 1.000 32.63450 86 ASP A CA 1
ATOM 666 C C . ASP A 1 93 ? 7.11098 -14.00952 -33.34077 1.000 28.51412 86 ASP A C 1
ATOM 667 O O . ASP A 1 93 ? 7.60120 -15.13811 -33.23634 1.000 27.22639 86 ASP A O 1
ATOM 672 N N . GLN A 1 94 ? 6.75717 -13.47346 -34.51111 1.000 24.40460 87 GLN A N 1
ATOM 673 C CA . GLN A 1 94 ? 6.89250 -14.22993 -35.75039 1.000 32.70619 87 GLN A CA 1
ATOM 674 C C . GLN A 1 94 ? 8.33725 -14.36112 -36.21268 1.000 33.53417 87 GLN A C 1
ATOM 675 O O . GLN A 1 94 ? 8.63922 -15.26367 -36.99984 1.000 30.04994 87 GLN A O 1
ATOM 681 N N . THR A 1 95 ? 9.23404 -13.49422 -35.74093 1.000 33.42184 88 THR A N 1
ATOM 682 C CA . THR A 1 95 ? 10.63356 -13.59482 -36.14044 1.000 35.51084 88 THR A CA 1
ATOM 683 C C . THR A 1 95 ? 11.32046 -14.76421 -35.44656 1.000 35.51794 88 THR A C 1
ATOM 684 O O . THR A 1 95 ? 11.97831 -15.58597 -36.09565 1.000 31.80517 88 THR A O 1
ATOM 688 N N . ASN A 1 96 ? 11.17473 -14.85850 -34.12640 1.000 36.25275 89 ASN A N 1
ATOM 689 C CA . ASN A 1 96 ? 11.85978 -15.87986 -33.34551 1.000 33.46799 89 ASN A CA 1
ATOM 690 C C . ASN A 1 96 ? 11.05964 -17.16745 -33.20101 1.000 35.64532 89 ASN A C 1
ATOM 691 O O . ASN A 1 96 ? 11.63036 -18.18802 -32.80147 1.000 36.15089 89 ASN A O 1
ATOM 696 N N . TYR A 1 97 ? 9.76243 -17.14981 -33.51188 1.000 30.77908 90 TYR A N 1
ATOM 697 C CA . TYR A 1 97 ? 8.92419 -18.34875 -33.44080 1.000 30.65952 90 TYR A CA 1
ATOM 698 C C . TYR A 1 97 ? 8.03030 -18.43062 -34.67539 1.000 33.60837 90 TYR A C 1
ATOM 699 O O . TYR A 1 97 ? 6.80084 -18.38662 -34.57532 1.000 32.26317 90 TYR A O 1
ATOM 708 N N . PRO A 1 98 ? 8.62110 -18.57035 -35.86822 1.000 32.93014 91 PRO A N 1
ATOM 709 C CA . PRO A 1 98 ? 7.80017 -18.57465 -37.09037 1.000 30.76301 91 PRO A CA 1
ATOM 710 C C . PRO A 1 98 ? 7.00238 -19.85358 -37.30090 1.000 32.30496 91 PRO A C 1
ATOM 711 O O . PRO A 1 98 ? 6.09127 -19.85001 -38.13698 1.000 33.43942 91 PRO A O 1
ATOM 715 N N . ASP A 1 99 ? 7.30824 -20.93748 -36.58798 1.000 34.83017 92 ASP A N 1
ATOM 716 C CA . ASP A 1 99 ? 6.56699 -22.18577 -36.72641 1.000 36.16012 92 ASP A CA 1
ATOM 717 C C . ASP A 1 99 ? 5.52572 -22.38401 -35.63320 1.000 33.24872 92 ASP A C 1
ATOM 718 O O . ASP A 1 99 ? 4.79451 -23.37752 -35.66731 1.000 35.39609 92 ASP A O 1
ATOM 723 N N . SER A 1 100 ? 5.44342 -21.47052 -34.66830 1.000 33.84265 93 SER A N 1
ATOM 724 C CA . SER A 1 100 ? 4.44526 -21.52458 -33.60555 1.000 32.57099 93 SER A CA 1
ATOM 725 C C . SER A 1 100 ? 3.89493 -20.13140 -33.34172 1.000 30.06931 93 SER A C 1
ATOM 726 O O . SER A 1 100 ? 3.68856 -19.72953 -32.19173 1.000 29.66570 93 SER A O 1
ATOM 729 N N . PHE A 1 101 ? 3.65136 -19.37742 -34.41114 1.000 29.95133 94 PHE A N 1
ATOM 730 C CA . PHE A 1 101 ? 3.22860 -17.98990 -34.28107 1.000 31.69435 94 PHE A CA 1
ATOM 731 C C . PHE A 1 101 ? 1.80496 -17.91062 -33.74311 1.000 25.20680 94 PHE A C 1
ATOM 732 O O . PHE A 1 101 ? 0.88988 -18.53391 -34.29055 1.000 27.70232 94 PHE A O 1
ATOM 740 N N . VAL A 1 102 ? 1.62811 -17.11526 -32.68154 1.000 26.04416 95 VAL A N 1
ATOM 741 C CA . VAL A 1 102 ? 0.38937 -16.95753 -31.91394 1.000 29.22950 95 VAL A CA 1
ATOM 742 C C . VAL A 1 102 ? -0.40955 -18.25631 -31.86104 1.000 28.03805 95 VAL A C 1
ATOM 743 O O . VAL A 1 102 ? -1.62740 -18.26226 -32.07494 1.000 23.44433 95 VAL A O 1
ATOM 747 N N . ASP A 1 103 ? 0.27365 -19.36472 -31.55767 1.000 29.19433 96 ASP A N 1
ATOM 748 C CA . ASP A 1 103 ? -0.40928 -20.64890 -31.43470 1.000 25.60609 96 ASP A CA 1
ATOM 749 C C . ASP A 1 103 ? -1.41871 -20.64367 -30.29537 1.000 25.65795 96 ASP A C 1
ATOM 750 O O . ASP A 1 103 ? -2.43453 -21.34589 -30.36408 1.000 23.69684 96 ASP A O 1
ATOM 755 N N . ALA A 1 104 ? -1.15885 -19.86031 -29.24434 1.000 24.58755 97 ALA A N 1
ATOM 756 C CA . ALA A 1 104 ? -2.05642 -19.83193 -28.09411 1.000 28.43022 97 ALA A CA 1
ATOM 757 C C . ALA A 1 104 ? -3.44842 -19.35095 -28.47839 1.000 24.46799 97 ALA A C 1
ATOM 758 O O . ALA A 1 104 ? -4.44307 -19.81011 -27.90599 1.000 25.78786 97 ALA A O 1
ATOM 760 N N . MET A 1 105 ? -3.54096 -18.43246 -29.44269 1.000 27.30267 98 MET A N 1
ATOM 761 C CA . MET A 1 105 ? -4.84757 -17.96012 -29.88675 1.000 28.50570 98 MET A CA 1
ATOM 762 C C . MET A 1 105 ? -5.61826 -19.06949 -30.59269 1.000 26.09485 98 MET A C 1
ATOM 763 O O . MET A 1 105 ? -6.84378 -19.16953 -30.45183 1.000 23.02733 98 MET A O 1
ATOM 768 N N . GLY A 1 106 ? -4.91646 -19.91931 -31.34678 1.000 24.03005 99 GLY A N 1
ATOM 769 C CA . GLY A 1 106 ? -5.56863 -21.07807 -31.93109 1.000 28.74731 99 GLY A CA 1
ATOM 770 C C . GLY A 1 106 ? -6.05975 -22.05699 -30.88244 1.000 23.98847 99 GLY A C 1
ATOM 771 O O . GLY A 1 106 ? -7.11034 -22.68198 -31.04645 1.000 25.15280 99 GLY A O 1
ATOM 772 N N . LEU A 1 107 ? -5.30955 -22.19913 -29.78693 1.000 22.45751 100 LEU A N 1
ATOM 773 C CA . LEU A 1 107 ? -5.73355 -23.08825 -28.71016 1.000 23.23143 100 LEU A CA 1
ATOM 774 C C . LEU A 1 107 ? -6.96121 -22.53913 -27.99433 1.000 24.79820 100 LEU A C 1
ATOM 775 O O . LEU A 1 107 ? -7.85725 -23.30174 -27.61310 1.000 22.94691 100 LEU A O 1
ATOM 780 N N . LEU A 1 108 ? -7.01613 -21.21944 -27.79495 1.000 27.89299 101 LEU A N 1
ATOM 781 C CA . LEU A 1 108 ? -8.22052 -20.60666 -27.24397 1.000 25.42018 101 LEU A CA 1
ATOM 782 C C . LEU A 1 108 ? -9.40187 -20.78393 -28.18766 1.000 26.56943 101 LEU A C 1
ATOM 783 O O . LEU A 1 108 ? -10.53809 -20.98916 -27.74311 1.000 26.44183 101 LEU A O 1
ATOM 788 N N . TYR A 1 109 ? -9.14852 -20.70969 -29.49668 1.000 22.21832 102 TYR A N 1
ATOM 789 C CA . TYR A 1 109 ? -10.21702 -20.85823 -30.47928 1.000 24.18419 102 TYR A CA 1
ATOM 790 C C . TYR A 1 109 ? -10.86694 -22.23209 -30.38101 1.000 25.17792 102 TYR A C 1
ATOM 791 O O . TYR A 1 109 ? -12.09748 -22.35286 -30.39746 1.000 23.35350 102 TYR A O 1
ATOM 800 N N . ASP A 1 110 ? -10.05051 -23.28398 -30.27722 1.000 25.71916 103 ASP A N 1
ATOM 801 C CA . ASP A 1 110 ? -10.59559 -24.63090 -30.14432 1.000 25.75761 103 ASP A CA 1
ATOM 802 C C . ASP A 1 110 ? -11.43135 -24.77448 -28.87994 1.000 26.01700 103 ASP A C 1
ATOM 803 O O . ASP A 1 110 ? -12.41711 -25.52037 -28.86953 1.000 25.94199 103 ASP A O 1
ATOM 808 N N . HIS A 1 111 ? -11.06234 -24.06391 -27.81217 1.000 22.13835 104 HIS A N 1
ATOM 809 C CA . HIS A 1 111 ? -11.79909 -24.17093 -26.55736 1.000 28.84999 104 HIS A CA 1
ATOM 810 C C . HIS A 1 111 ? -13.17417 -23.52046 -26.66485 1.000 25.71896 104 HIS A C 1
ATOM 811 O O . HIS A 1 111 ? -14.18839 -24.12908 -26.30398 1.000 28.55500 104 HIS A O 1
ATOM 818 N N . VAL A 1 112 ? -13.23021 -22.28084 -27.16000 1.000 24.45323 105 VAL A N 1
ATOM 819 C CA . VAL A 1 112 ? -14.50808 -21.57747 -27.22882 1.000 28.59303 105 VAL A CA 1
ATOM 820 C C . VAL A 1 112 ? -15.42348 -22.21050 -28.26877 1.000 30.85106 105 VAL A C 1
ATOM 821 O O . VAL A 1 112 ? -16.64674 -22.24546 -28.08701 1.000 28.16159 105 VAL A O 1
ATOM 825 N N . VAL A 1 113 ? -14.86057 -22.72401 -29.36450 1.000 25.57345 106 VAL A N 1
ATOM 826 C CA . VAL A 1 113 ? -15.67144 -23.44148 -30.34205 1.000 28.27786 106 VAL A CA 1
ATOM 827 C C . VAL A 1 113 ? -16.20911 -24.73034 -29.73337 1.000 26.40072 106 VAL A C 1
ATOM 828 O O . VAL A 1 113 ? -17.35210 -25.12753 -29.99186 1.000 26.29762 106 VAL A O 1
ATOM 832 N N . GLU A 1 114 ? -15.40125 -25.39215 -28.89985 1.000 25.55065 107 GLU A N 1
ATOM 833 C CA . GLU A 1 114 ? -15.86122 -26.59488 -28.21304 1.000 27.13354 107 GLU A CA 1
ATOM 834 C C . GLU A 1 114 ? -17.04672 -26.28998 -27.30671 1.000 28.95030 107 GLU A C 1
ATOM 835 O O . GLU A 1 114 ? -17.97953 -27.09458 -27.19909 1.000 27.83307 107 GLU A O 1
ATOM 841 N N . ARG A 1 115 ? -17.03588 -25.12740 -26.65764 1.000 27.82373 108 ARG A N 1
ATOM 842 C CA . ARG A 1 115 ? -18.14838 -24.71065 -25.81501 1.000 30.00879 108 ARG A CA 1
ATOM 843 C C . ARG A 1 115 ? -19.32267 -24.15613 -26.61216 1.000 30.05824 108 ARG A C 1
ATOM 844 O O . ARG A 1 115 ? -20.31602 -23.73773 -26.00726 1.000 28.95357 108 ARG A O 1
ATOM 852 N N . GLY A 1 116 ? -19.23575 -24.13928 -27.94000 1.000 22.99196 109 GLY A N 1
ATOM 853 C CA . GLY A 1 116 ? -20.34703 -23.72160 -28.77102 1.000 26.51545 109 GLY A CA 1
ATOM 854 C C . GLY A 1 116 ? -20.43941 -22.23984 -29.05046 1.000 31.99252 109 GLY A C 1
ATOM 855 O O . GLY A 1 116 ? -21.51953 -21.76293 -29.41681 1.000 28.41182 109 GLY A O 1
ATOM 856 N N . ALA A 1 117 ? -19.34790 -21.49555 -28.90102 1.000 29.35805 110 ALA A N 1
ATOM 857 C CA . ALA A 1 117 ? -19.38888 -20.05771 -29.10827 1.000 29.71512 110 ALA A CA 1
ATOM 858 C C . ALA A 1 117 ? -19.40777 -19.72020 -30.59671 1.000 26.61942 110 ALA A C 1
ATOM 859 O O . ALA A 1 117 ? -19.00039 -20.51290 -31.45034 1.000 29.99308 110 ALA A O 1
ATOM 861 N N . ASP A 1 118 ? -19.89879 -18.52000 -30.89865 1.000 21.85953 111 ASP A N 1
ATOM 862 C CA . ASP A 1 118 ? -19.90239 -17.97714 -32.25545 1.000 30.53976 111 ASP A CA 1
ATOM 863 C C . ASP A 1 118 ? -18.76388 -16.96702 -32.34267 1.000 31.37364 111 ASP A C 1
ATOM 864 O O . ASP A 1 118 ? -18.88429 -15.83555 -31.86638 1.000 31.01000 111 ASP A O 1
ATOM 869 N N . VAL A 1 119 ? -17.65769 -17.37864 -32.95148 1.000 27.05472 112 VAL A N 1
ATOM 870 C CA . VAL A 1 119 ? -16.45715 -16.55194 -32.99089 1.000 25.58463 112 VAL A CA 1
ATOM 871 C C . VAL A 1 119 ? -16.56437 -15.54876 -34.13074 1.000 26.76819 112 VAL A C 1
ATOM 872 O O . VAL A 1 119 ? -16.94519 -15.90018 -35.25374 1.000 23.03222 112 VAL A O 1
ATOM 876 N N . VAL A 1 120 ? -16.22819 -14.29189 -33.83986 1.000 24.28149 113 VAL A N 1
ATOM 877 C CA . VAL A 1 120 ? -16.15043 -13.23384 -34.83551 1.000 25.77110 113 VAL A CA 1
ATOM 878 C C . VAL A 1 120 ? -14.77775 -12.58171 -34.72739 1.000 24.35766 113 VAL A C 1
ATOM 879 O O . VAL A 1 120 ? -14.01019 -12.84383 -33.80112 1.000 24.70512 113 VAL A O 1
ATOM 883 N N . GLY A 1 121 ? -14.47616 -11.71978 -35.69356 1.000 24.90246 114 GLY A N 1
ATOM 884 C CA . GLY A 1 121 ? -13.21252 -11.01439 -35.69693 1.000 23.55283 114 GLY A CA 1
ATOM 885 C C . GLY A 1 121 ? -12.07598 -11.73040 -36.38614 1.000 27.27714 114 GLY A C 1
ATOM 886 O O . GLY A 1 121 ? -10.91767 -11.55298 -35.99078 1.000 24.80535 114 GLY A O 1
ATOM 887 N N . PHE A 1 122 ? -12.36608 -12.54299 -37.39902 1.000 27.18720 115 PHE A N 1
ATOM 888 C CA . PHE A 1 122 ? -11.30855 -13.17287 -38.17631 1.000 29.57134 115 PHE A CA 1
ATOM 889 C C . PHE A 1 122 ? -10.52406 -12.11143 -38.93745 1.000 30.45776 115 PHE A C 1
ATOM 890 O O . PHE A 1 122 ? -11.09041 -11.12896 -39.42396 1.000 32.51324 115 PHE A O 1
ATOM 898 N N . THR A 1 123 ? -9.21091 -12.30542 -39.03169 1.000 32.96001 116 THR A N 1
ATOM 899 C CA . THR A 1 123 ? -8.33302 -11.36629 -39.71372 1.000 29.96191 116 THR A CA 1
ATOM 900 C C . THR A 1 123 ? -7.54674 -12.09336 -40.79606 1.000 34.71550 116 THR A C 1
ATOM 901 O O . THR A 1 123 ? -7.58067 -13.32176 -40.90611 1.000 33.91734 116 THR A O 1
ATOM 905 N N . GLU A 1 124 ? -6.83110 -11.31341 -41.59960 1.000 32.37198 117 GLU A N 1
ATOM 906 C CA . GLU A 1 124 ? -6.05433 -11.83171 -42.71472 1.000 40.74492 117 GLU A CA 1
ATOM 907 C C . GLU A 1 124 ? -4.58009 -11.93400 -42.33994 1.000 35.64070 117 GLU A C 1
ATOM 908 O O . GLU A 1 124 ? -4.07252 -11.17019 -41.51452 1.000 34.57868 117 GLU A O 1
ATOM 914 N N . THR A 1 125 ? -3.89688 -12.89272 -42.96336 1.000 38.82470 118 THR A N 1
ATOM 915 C CA . THR A 1 125 ? -2.50901 -13.21248 -42.65830 1.000 36.83426 118 THR A CA 1
ATOM 916 C C . THR A 1 125 ? -1.52490 -12.54701 -43.61165 1.000 35.58709 118 THR A C 1
ATOM 917 O O . THR A 1 125 ? -0.35608 -12.94535 -43.65242 1.000 37.86996 118 THR A O 1
ATOM 921 N N . ALA A 1 126 ? -1.96699 -11.53582 -44.36381 1.000 36.66886 119 ALA A N 1
ATOM 922 C CA . ALA A 1 126 ? -1.17917 -11.02928 -45.48495 1.000 37.40184 119 ALA A CA 1
ATOM 923 C C . ALA A 1 126 ? 0.16494 -10.47187 -45.02781 1.000 42.96785 119 ALA A C 1
ATOM 924 O O . ALA A 1 126 ? 1.21886 -10.86345 -45.54285 1.000 47.57977 119 ALA A O 1
ATOM 926 N N . GLY A 1 127 ? 0.15056 -9.55995 -44.05918 1.000 40.95108 120 GLY A N 1
ATOM 927 C CA . GLY A 1 127 ? 1.36415 -8.86602 -43.67167 1.000 45.35325 120 GLY A CA 1
ATOM 928 C C . GLY A 1 127 ? 2.18700 -9.54627 -42.59644 1.000 40.10193 120 GLY A C 1
ATOM 929 O O . GLY A 1 127 ? 2.76472 -8.87252 -41.73807 1.000 41.01721 120 GLY A O 1
ATOM 930 N N . TYR A 1 128 ? 2.26819 -10.87478 -42.63736 1.000 38.32906 121 TYR A N 1
ATOM 931 C CA . TYR A 1 128 ? 2.97684 -11.64195 -41.62281 1.000 38.29216 121 TYR A CA 1
ATOM 932 C C . TYR A 1 128 ? 3.97731 -12.58389 -42.27640 1.000 36.55382 121 TYR A C 1
ATOM 933 O O . TYR A 1 128 ? 3.69626 -13.17545 -43.32314 1.000 34.72235 121 TYR A O 1
ATOM 942 N N . ASP A 1 129 ? 5.14209 -12.72446 -41.64535 1.000 33.06002 122 ASP A N 1
ATOM 943 C CA . ASP A 1 129 ? 6.19471 -13.63741 -42.08831 1.000 42.48689 122 ASP A CA 1
ATOM 944 C C . ASP A 1 129 ? 6.27670 -14.77550 -41.07458 1.000 35.26522 122 ASP A C 1
ATOM 945 O O . ASP A 1 129 ? 6.89954 -14.63530 -40.01780 1.000 35.26977 122 ASP A O 1
ATOM 950 N N . TYR A 1 130 ? 5.64895 -15.90208 -41.40421 1.000 35.06595 123 TYR A N 1
ATOM 951 C CA . TYR A 1 130 ? 5.63094 -17.06365 -40.52839 1.000 37.90503 123 TYR A CA 1
ATOM 952 C C . TYR A 1 130 ? 5.43879 -18.31360 -41.37454 1.000 36.87940 123 TYR A C 1
ATOM 953 O O . TYR A 1 130 ? 4.95580 -18.25125 -42.50833 1.000 42.06726 123 TYR A O 1
ATOM 962 N N . THR A 1 131 ? 5.81713 -19.45736 -40.80633 1.000 35.71909 124 THR A N 1
ATOM 963 C CA . THR A 1 131 ? 5.69983 -20.73706 -41.49347 1.000 37.94481 124 THR A CA 1
ATOM 964 C C . THR A 1 131 ? 4.49461 -21.54868 -41.04027 1.000 37.62770 124 THR A C 1
ATOM 965 O O . THR A 1 131 ? 3.87705 -22.23794 -41.85810 1.000 36.48609 124 THR A O 1
ATOM 969 N N . ALA A 1 132 ? 4.13720 -21.48361 -39.75954 1.000 34.76734 125 ALA A N 1
ATOM 970 C CA . ALA A 1 132 ? 3.00820 -22.24802 -39.25279 1.000 34.07553 125 ALA A CA 1
ATOM 971 C C . ALA A 1 132 ? 2.38882 -21.51799 -38.07175 1.000 34.13206 125 ALA A C 1
ATOM 972 O O . ALA A 1 132 ? 3.07987 -20.83525 -37.31102 1.000 30.95728 125 ALA A O 1
ATOM 974 N N . SER A 1 133 ? 1.07414 -21.67348 -37.92908 1.000 29.56044 126 SER A N 1
ATOM 975 C CA . SER A 1 133 ? 0.33977 -21.05564 -36.83370 1.000 33.49846 126 SER A CA 1
ATOM 976 C C . SER A 1 133 ? -0.93452 -21.84845 -36.59523 1.000 27.88051 126 SER A C 1
ATOM 977 O O . SER A 1 133 ? -1.69824 -22.09011 -37.53529 1.000 28.92738 126 SER A O 1
ATOM 980 N N . LYS A 1 134 ? -1.16015 -22.25114 -35.34244 1.000 26.32688 127 LYS A N 1
ATOM 981 C CA . LYS A 1 134 ? -2.40501 -22.92354 -34.99425 1.000 30.64152 127 LYS A CA 1
ATOM 982 C C . LYS A 1 134 ? -3.59855 -21.97968 -34.99480 1.000 30.76421 127 LYS A C 1
ATOM 983 O O . LYS A 1 134 ? -4.73704 -22.44828 -34.88771 1.000 34.77822 127 LYS A O 1
ATOM 989 N N . ALA A 1 135 ? -3.36878 -20.67474 -35.11074 1.000 27.48014 128 ALA A N 1
ATOM 990 C CA . ALA A 1 135 ? -4.43812 -19.69769 -35.24838 1.000 28.39962 128 ALA A CA 1
ATOM 991 C C . ALA A 1 135 ? -4.86657 -19.49515 -36.69552 1.000 32.73277 128 ALA A C 1
ATOM 992 O O . ALA A 1 135 ? -5.75395 -18.67646 -36.95472 1.000 32.78220 128 ALA A O 1
ATOM 994 N N . GLU A 1 136 ? -4.26527 -20.21951 -37.63632 1.000 30.04041 129 GLU A N 1
ATOM 995 C CA . GLU A 1 136 ? -4.56312 -20.06479 -39.05355 1.000 34.33013 129 GLU A CA 1
ATOM 996 C C . GLU A 1 136 ? -5.62707 -21.06798 -39.48155 1.000 35.48258 129 GLU A C 1
ATOM 997 O O . GLU A 1 136 ? -5.53197 -22.25782 -39.16364 1.000 38.60208 129 GLU A O 1
ATOM 1003 N N . ARG A 1 137 ? -6.63789 -20.58340 -40.20401 1.000 33.40872 130 ARG A N 1
ATOM 1004 C CA . ARG A 1 137 ? -7.69435 -21.43627 -40.75203 1.000 40.57008 130 ARG A CA 1
ATOM 1005 C C . ARG A 1 137 ? -7.97350 -20.97477 -42.17913 1.000 41.94247 130 ARG A C 1
ATOM 1006 O O . ARG A 1 137 ? -8.66500 -19.97275 -42.38728 1.000 42.44095 130 ARG A O 1
ATOM 1014 N N . ASP A 1 138 ? -7.43014 -21.70699 -43.14997 1.000 43.60685 131 ASP A N 1
ATOM 1015 C CA . ASP A 1 138 ? -7.65949 -21.46380 -44.57409 1.000 42.13462 131 ASP A CA 1
ATOM 1016 C C . ASP A 1 138 ? -7.30523 -20.02630 -44.95916 1.000 41.28757 131 ASP A C 1
ATOM 1017 O O . ASP A 1 138 ? -8.13313 -19.25529 -45.44789 1.000 42.69500 131 ASP A O 1
ATOM 1022 N N . GLY A 1 139 ? -6.04174 -19.67741 -44.73032 1.000 39.02586 132 GLY A N 1
ATOM 1023 C CA . GLY A 1 139 ? -5.55019 -18.37124 -45.12043 1.000 40.91711 132 GLY A CA 1
ATOM 1024 C C . GLY A 1 139 ? -6.03774 -17.21646 -44.27796 1.000 41.15251 132 GLY A C 1
ATOM 1025 O O . GLY A 1 139 ? -5.96965 -16.06832 -44.72466 1.000 44.73093 132 GLY A O 1
ATOM 1026 N N . ARG A 1 140 ? -6.52556 -17.47925 -43.06667 1.000 43.33602 133 ARG A N 1
ATOM 1027 C CA . ARG A 1 140 ? -7.00147 -16.42440 -42.18363 1.000 39.44428 133 ARG A CA 1
ATOM 1028 C C . ARG A 1 140 ? -6.67031 -16.77619 -40.74243 1.000 37.17313 133 ARG A C 1
ATOM 1029 O O . ARG A 1 140 ? -6.62846 -17.95132 -40.36700 1.000 37.88500 133 ARG A O 1
ATOM 1037 N N . PHE A 1 141 ? -6.43701 -15.74327 -39.93869 1.000 34.93371 134 PHE A N 1
ATOM 1038 C CA . PHE A 1 141 ? -6.31373 -15.91724 -38.49979 1.000 29.65169 134 PHE A CA 1
ATOM 1039 C C . PHE A 1 141 ? -7.69782 -15.92886 -37.86120 1.000 29.02528 134 PHE A C 1
ATOM 1040 O O . PHE A 1 141 ? -8.61421 -15.23204 -38.30557 1.000 26.53890 134 PHE A O 1
ATOM 1048 N N . VAL A 1 142 ? -7.84713 -16.74247 -36.80978 1.000 25.11812 135 VAL A N 1
ATOM 1049 C CA . VAL A 1 142 ? -9.11051 -16.80720 -36.07713 1.000 28.66090 135 VAL A CA 1
ATOM 1050 C C . VAL A 1 142 ? -9.32698 -15.58433 -35.20651 1.000 28.34977 135 VAL A C 1
ATOM 1051 O O . VAL A 1 142 ? -10.37008 -15.47206 -34.54781 1.000 24.13642 135 VAL A O 1
ATOM 1055 N N . GLY A 1 143 ? -8.37448 -14.66805 -35.18211 1.000 24.69309 136 GLY A N 1
ATOM 1056 C CA . GLY A 1 143 ? -8.51283 -13.47307 -34.38678 1.000 23.69501 136 GLY A CA 1
ATOM 1057 C C . GLY A 1 143 ? -7.45060 -12.46565 -34.75076 1.000 24.14467 136 GLY A C 1
ATOM 1058 O O . GLY A 1 143 ? -6.78458 -12.58541 -35.78116 1.000 30.72094 136 GLY A O 1
ATOM 1059 N N . LEU A 1 144 ? -7.29718 -11.46696 -33.88592 1.000 20.72027 137 LEU A N 1
ATOM 1060 C CA . LEU A 1 144 ? -6.32687 -10.40218 -34.11283 1.000 22.36218 137 LEU A CA 1
ATOM 1061 C C . LEU A 1 144 ? -4.93940 -10.87674 -33.69665 1.000 25.41744 137 LEU A C 1
ATOM 1062 O O . LEU A 1 144 ? -4.70604 -11.18465 -32.52385 1.000 24.01863 137 LEU A O 1
ATOM 1067 N N . ALA A 1 145 ? -4.02259 -10.93899 -34.65753 1.000 25.53755 138 ALA A N 1
ATOM 1068 C CA . ALA A 1 145 ? -2.65333 -11.37477 -34.41626 1.000 27.55752 138 ALA A CA 1
ATOM 1069 C C . ALA A 1 145 ? -1.75811 -10.14788 -34.30187 1.000 27.11655 138 ALA A C 1
ATOM 1070 O O . ALA A 1 145 ? -1.69990 -9.32950 -35.22634 1.000 26.75941 138 ALA A O 1
ATOM 1072 N N . LEU A 1 146 ? -1.07043 -10.01954 -33.16978 1.000 23.41963 139 LEU A N 1
ATOM 1073 C CA . LEU A 1 146 ? -0.16889 -8.90547 -32.91868 1.000 27.56184 139 LEU A CA 1
ATOM 1074 C C . LEU A 1 146 ? 1.22499 -9.42149 -32.58825 1.000 30.01079 139 LEU A C 1
ATOM 1075 O O . LEU A 1 146 ? 1.38531 -10.47483 -31.96419 1.000 27.54335 139 LEU A O 1
ATOM 1080 N N . ASP A 1 147 ? 2.23499 -8.66221 -33.01343 1.000 28.22997 140 ASP A N 1
ATOM 1081 C CA . ASP A 1 147 ? 3.64165 -8.96805 -32.74982 1.000 29.99663 140 ASP A CA 1
ATOM 1082 C C . ASP A 1 147 ? 4.26677 -7.71214 -32.15028 1.000 36.18254 140 ASP A C 1
ATOM 1083 O O . ASP A 1 147 ? 4.76723 -6.85230 -32.87735 1.000 30.47349 140 ASP A O 1
ATOM 1088 N N . GLU A 1 148 ? 4.24033 -7.60717 -30.82420 1.000 32.44622 141 GLU A N 1
ATOM 1089 C CA . GLU A 1 148 ? 4.83658 -6.46541 -30.14274 1.000 39.06836 141 GLU A CA 1
ATOM 1090 C C . GLU A 1 148 ? 6.35558 -6.54149 -30.07343 1.000 41.52707 141 GLU A C 1
ATOM 1091 O O . GLU A 1 148 ? 6.98440 -5.59397 -29.58949 1.000 43.08488 141 GLU A O 1
ATOM 1097 N N . ASP A 1 149 ? 6.95681 -7.63304 -30.54453 1.000 36.66012 142 ASP A N 1
ATOM 1098 C CA . ASP A 1 149 ? 8.40326 -7.79879 -30.48911 1.000 36.81387 142 ASP A CA 1
ATOM 1099 C C . ASP A 1 149 ? 9.08998 -7.28175 -31.74962 1.000 36.11916 142 ASP A C 1
ATOM 1100 O O . ASP A 1 149 ? 10.05552 -6.51710 -31.66266 1.000 36.77360 142 ASP A O 1
ATOM 1105 N N . GLY A 1 150 ? 8.60598 -7.68370 -32.92252 1.000 39.44764 143 GLY A N 1
ATOM 1106 C CA . GLY A 1 150 ? 9.23799 -7.29174 -34.16712 1.000 41.28264 143 GLY A CA 1
ATOM 1107 C C . GLY A 1 150 ? 8.31562 -6.58299 -35.13691 1.000 45.14018 143 GLY A C 1
ATOM 1108 O O . GLY A 1 150 ? 8.70195 -6.30327 -36.27566 1.000 37.58452 143 GLY A O 1
ATOM 1109 N N . GLN A 1 151 ? 7.08540 -6.28529 -34.69584 1.000 38.77551 144 GLN A N 1
ATOM 1110 C CA . GLN A 1 151 ? 6.12589 -5.59141 -35.54947 1.000 36.53647 144 GLN A CA 1
ATOM 1111 C C . GLN A 1 151 ? 5.22198 -4.65641 -34.75209 1.000 40.88153 144 GLN A C 1
ATOM 1112 O O . GLN A 1 151 ? 4.07936 -4.41185 -35.15594 1.000 39.03796 144 GLN A O 1
ATOM 1118 N N . SER A 1 152 ? 5.70861 -4.13219 -33.62306 1.000 40.50121 145 SER A N 1
ATOM 1119 C CA . SER A 1 152 ? 4.91432 -3.24003 -32.78508 1.000 40.00786 145 SER A CA 1
ATOM 1120 C C . SER A 1 152 ? 4.53466 -1.94037 -33.48455 1.000 45.48644 145 SER A C 1
ATOM 1121 O O . SER A 1 152 ? 3.63664 -1.24150 -33.00220 1.000 46.90861 145 SER A O 1
ATOM 1124 N N . SER A 1 153 ? 5.18689 -1.60061 -34.59884 1.000 45.25345 146 SER A N 1
ATOM 1125 C CA . SER A 1 153 ? 4.83423 -0.40508 -35.35408 1.000 41.03125 146 SER A CA 1
ATOM 1126 C C . SER A 1 153 ? 3.50446 -0.53590 -36.08356 1.000 40.50511 146 SER A C 1
ATOM 1127 O O . SER A 1 153 ? 2.99403 0.47185 -36.58394 1.000 41.45444 146 SER A O 1
ATOM 1130 N N . LYS A 1 154 ? 2.93566 -1.73860 -36.15742 1.000 42.68711 147 LYS A N 1
ATOM 1131 C CA . LYS A 1 154 ? 1.66256 -1.96386 -36.82719 1.000 38.59284 147 LYS A CA 1
ATOM 1132 C C . LYS A 1 154 ? 0.52668 -2.27620 -35.86384 1.000 37.83332 147 LYS A C 1
ATOM 1133 O O . LYS A 1 154 ? -0.61281 -2.44684 -36.30943 1.000 34.75229 147 LYS A O 1
ATOM 1139 N N . THR A 1 155 ? 0.80341 -2.35251 -34.55992 1.000 35.59416 148 THR A N 1
ATOM 1140 C CA . THR A 1 155 ? -0.21391 -2.78321 -33.60467 1.000 36.69493 148 THR A CA 1
ATOM 1141 C C . THR A 1 155 ? -1.38735 -1.81135 -33.55611 1.000 34.78630 148 THR A C 1
ATOM 1142 O O . THR A 1 155 ? -2.54911 -2.23330 -33.49787 1.000 36.05194 148 THR A O 1
ATOM 1146 N N . GLU A 1 156 ? -1.10489 -0.50670 -33.58724 1.000 35.93765 149 GLU A N 1
ATOM 1147 C CA . GLU A 1 156 ? -2.16580 0.48880 -33.46041 1.000 39.16220 149 GLU A CA 1
ATOM 1148 C C . GLU A 1 156 ? -3.17439 0.37370 -34.59786 1.000 37.19378 149 GLU A C 1
ATOM 1149 O O . GLU A 1 156 ? -4.38958 0.38757 -34.36900 1.000 36.31176 149 GLU A O 1
ATOM 1155 N N . LYS A 1 157 ? -2.68817 0.25502 -35.83531 1.000 35.22326 150 LYS A N 1
ATOM 1156 C CA . LYS A 1 157 ? -3.59660 0.14182 -36.97222 1.000 37.86350 150 LYS A CA 1
ATOM 1157 C C . LYS A 1 157 ? -4.34066 -1.18817 -36.95608 1.000 35.58238 150 LYS A C 1
ATOM 1158 O O . LYS A 1 157 ? -5.52319 -1.24782 -37.31419 1.000 34.23761 150 LYS A O 1
ATOM 1164 N N . ARG A 1 158 ? -3.66789 -2.26347 -36.53864 1.000 33.15162 151 ARG A N 1
ATOM 1165 C CA . ARG A 1 158 ? -4.30903 -3.57454 -36.50994 1.000 31.37055 151 ARG A CA 1
ATOM 1166 C C . ARG A 1 158 ? -5.45000 -3.60613 -35.50013 1.000 29.70086 151 ARG A C 1
ATOM 1167 O O . ARG A 1 158 ? -6.53774 -4.11655 -35.79081 1.000 29.95366 151 ARG A O 1
ATOM 1175 N N . ILE A 1 159 ? -5.21950 -3.06114 -34.30355 1.000 28.57803 152 ILE A N 1
ATOM 1176 C CA . ILE A 1 159 ? -6.27608 -3.01245 -33.29774 1.000 32.51485 152 ILE A CA 1
ATOM 1177 C C . ILE A 1 159 ? -7.41083 -2.10559 -33.75797 1.000 31.10884 152 ILE A C 1
ATOM 1178 O O . ILE A 1 159 ? -8.59176 -2.44134 -33.60651 1.000 28.05518 152 ILE A O 1
ATOM 1183 N N . THR A 1 160 ? -7.07207 -0.95251 -34.34086 1.000 32.97227 153 THR A N 1
ATOM 1184 C CA . THR A 1 160 ? -8.08790 0.02488 -34.72401 1.000 33.71334 153 THR A CA 1
ATOM 1185 C C . THR A 1 160 ? -9.08751 -0.56828 -35.71092 1.000 31.31154 153 THR A C 1
ATOM 1186 O O . THR A 1 160 ? -10.30352 -0.41789 -35.54613 1.000 31.91290 153 THR A O 1
ATOM 1190 N N . GLU A 1 161 ? -8.59244 -1.25352 -36.74406 1.000 34.05684 154 GLU A N 1
ATOM 1191 C CA . GLU A 1 161 ? -9.49038 -1.83613 -37.73624 1.000 34.92344 154 GLU A CA 1
ATOM 1192 C C . GLU A 1 161 ? -10.21397 -3.06317 -37.19457 1.000 28.71648 154 GLU A C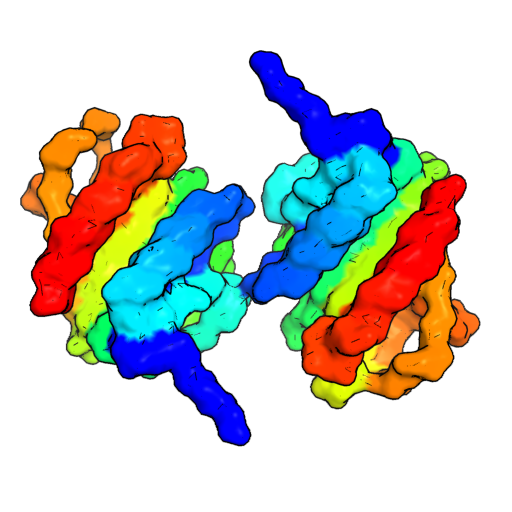 1
ATOM 1193 O O . GLU A 1 161 ? -11.34541 -3.34523 -37.60546 1.000 34.14376 154 GLU A O 1
ATOM 1195 N N . TRP A 1 162 ? -9.58378 -3.79809 -36.27563 1.000 29.37613 155 TRP A N 1
ATOM 1196 C CA . TRP A 1 162 ? -10.20771 -4.99407 -35.71688 1.000 29.06607 155 TRP A CA 1
ATOM 1197 C C . TRP A 1 162 ? -11.34966 -4.63519 -34.77322 1.000 28.50367 155 TRP A C 1
ATOM 1198 O O . TRP A 1 162 ? -12.40255 -5.28377 -34.78940 1.000 25.68921 155 TRP A O 1
ATOM 1209 N N . ILE A 1 163 ? -11.15868 -3.60119 -33.94959 1.000 28.41088 156 ILE A N 1
ATOM 1210 C CA . ILE A 1 163 ? -12.15650 -3.23381 -32.94567 1.000 31.69422 156 ILE A CA 1
ATOM 1211 C C . ILE A 1 163 ? -13.48168 -2.87851 -33.60880 1.000 30.35873 156 ILE A C 1
ATOM 1212 O O . ILE A 1 163 ? -14.55249 -3.32410 -33.17825 1.000 30.55568 156 ILE A O 1
ATOM 1217 N N . SER A 1 164 ? -13.42798 -2.07651 -34.67423 1.000 35.31285 157 SER A N 1
ATOM 1218 C CA . SER A 1 164 ? -14.64661 -1.57977 -35.30407 1.000 36.37439 157 SER A CA 1
ATOM 1219 C C . SER A 1 164 ? -15.47366 -2.68380 -35.94985 1.000 37.94848 157 SER A C 1
ATOM 1220 O O . SER A 1 164 ? -16.65394 -2.46227 -36.24089 1.000 45.51422 157 SER A O 1
ATOM 1223 N N . ARG A 1 165 ? -14.89193 -3.85907 -36.18116 1.000 34.40601 158 ARG A N 1
ATOM 1224 C CA . ARG A 1 165 ? -15.62509 -4.96758 -36.77696 1.000 32.04352 158 ARG A CA 1
ATOM 1225 C C . ARG A 1 165 ? -16.36049 -5.81831 -35.75020 1.000 36.67981 158 ARG A C 1
ATOM 1226 O O . ARG A 1 165 ? -17.19555 -6.64246 -36.13693 1.000 37.66428 158 ARG A O 1
ATOM 1234 N N . LEU A 1 166 ? -16.07665 -5.64088 -34.46145 1.000 33.54858 159 LEU A N 1
ATOM 1235 C CA . LEU A 1 166 ? -16.74245 -6.40119 -33.41328 1.000 33.15040 159 LEU A CA 1
ATOM 1236 C C . LEU A 1 166 ? -18.06881 -5.78922 -32.98232 1.000 37.24852 159 LEU A C 1
ATOM 1237 O O . LEU A 1 166 ? -18.78374 -6.40205 -32.18172 1.000 34.28581 159 LEU A O 1
ATOM 1242 N N . THR A 1 167 ? -18.41313 -4.60781 -33.48568 1.000 40.58928 160 THR A N 1
ATOM 1243 C CA . THR A 1 167 ? -19.65076 -3.94181 -33.09782 1.000 36.36136 160 THR A CA 1
ATOM 1244 C C . THR A 1 167 ? -20.61447 -3.83094 -34.27529 1.000 38.44825 160 THR A C 1
ATOM 1245 O O . THR A 1 167 ? -21.32904 -2.83789 -34.41328 1.000 45.34866 160 THR A O 1
ATOM 1249 N N . ALA B 1 1 ? 23.70118 -3.00514 -29.33156 1.000 31.66817 -6 ALA B N 1
ATOM 1250 C CA . ALA B 1 1 ? 24.03772 -3.13727 -27.91860 1.000 30.74633 -6 ALA B CA 1
ATOM 1251 C C . ALA B 1 1 ? 22.80376 -2.94598 -27.04422 1.000 30.09336 -6 ALA B C 1
ATOM 1252 O O . ALA B 1 1 ? 21.99207 -2.05270 -27.28596 1.000 30.83923 -6 ALA B O 1
ATOM 1254 N N . ALA B 1 2 ? 22.67092 -3.78996 -26.02520 1.000 25.34424 -5 ALA B N 1
ATOM 1255 C CA . ALA B 1 2 ? 21.52740 -3.77049 -25.12397 1.000 27.69722 -5 ALA B CA 1
ATOM 1256 C C . ALA B 1 2 ? 21.95149 -3.22110 -23.76967 1.000 27.51576 -5 ALA B C 1
ATOM 1257 O O . ALA B 1 2 ? 22.94645 -3.67504 -23.19427 1.000 24.55467 -5 ALA B O 1
ATOM 1259 N N . ALA B 1 3 ? 21.19943 -2.24326 -23.26981 1.000 24.02066 -4 ALA B N 1
ATOM 1260 C CA . ALA B 1 3 ? 21.47255 -1.69359 -21.95020 1.000 26.83385 -4 ALA B CA 1
ATOM 1261 C C . ALA B 1 3 ? 21.27207 -2.75975 -20.88125 1.000 25.23715 -4 ALA B C 1
ATOM 1262 O O . ALA B 1 3 ? 20.38627 -3.61212 -20.98890 1.000 25.26372 -4 ALA B O 1
ATOM 1264 N N . ARG B 1 4 ? 22.10904 -2.71106 -19.84142 1.000 21.64835 -3 ARG B N 1
ATOM 1265 C CA . ARG B 1 4 ? 21.97120 -3.66397 -18.74489 1.000 24.80183 -3 ARG B CA 1
ATOM 1266 C C . ARG B 1 4 ? 20.65036 -3.48226 -18.00956 1.000 24.30470 -3 ARG B C 1
ATOM 1267 O O . ARG B 1 4 ? 20.10648 -4.44914 -17.46415 1.000 20.73969 -3 ARG B O 1
ATOM 1275 N N . GLY B 1 5 ? 20.11686 -2.26348 -17.98987 1.000 23.02070 -2 GLY B N 1
ATOM 1276 C CA . GLY B 1 5 ? 18.82111 -1.97734 -17.40355 1.000 29.11670 -2 GLY B CA 1
ATOM 1277 C C . GLY B 1 5 ? 18.85075 -0.99181 -16.25582 1.000 29.19535 -2 GLY B C 1
ATOM 1278 O O . GLY B 1 5 ? 17.82077 -0.36392 -15.96804 1.000 29.12471 -2 GLY B O 1
ATOM 1279 N N . SER B 1 6 ? 19.99118 -0.82874 -15.59071 1.000 25.66890 -1 SER B N 1
ATOM 1280 C CA . SER B 1 6 ? 20.09239 0.07278 -14.45102 1.000 29.83643 -1 SER B CA 1
ATOM 1281 C C . SER B 1 6 ? 21.56286 0.31697 -14.15219 1.000 28.05319 -1 SER B C 1
ATOM 1282 O O . SER B 1 6 ? 22.42633 -0.49173 -14.50212 1.000 27.67344 -1 SER B O 1
ATOM 1285 N N . HIS B 1 7 ? 21.83511 1.44436 -13.49248 1.000 29.45618 0 HIS B N 1
ATOM 1286 C CA . HIS B 1 7 ? 23.21096 1.79623 -13.15666 1.000 31.19618 0 HIS B CA 1
ATOM 1287 C C . HIS B 1 7 ? 23.73103 0.96085 -11.99157 1.000 33.68908 0 HIS B C 1
ATOM 1288 O O . HIS B 1 7 ? 24.82857 0.39783 -12.06340 1.000 30.52547 0 HIS B O 1
ATOM 1295 N N . MET B 1 8 ? 22.95935 0.87264 -10.91219 1.000 29.49478 1 MET B N 1
ATOM 1296 C CA . MET B 1 8 ? 23.37415 0.11268 -9.74268 1.000 28.77953 1 MET B CA 1
ATOM 1297 C C . MET B 1 8 ? 23.05250 -1.36668 -9.92376 1.000 29.89893 1 MET B C 1
ATOM 1298 O O . MET B 1 8 ? 22.09378 -1.73760 -10.60719 1.000 29.08065 1 MET B O 1
ATOM 1303 N N . SER B 1 9 ? 23.86571 -2.21481 -9.29296 1.000 31.78739 2 SER B N 1
ATOM 1304 C CA . SER B 1 9 ? 23.72425 -3.66793 -9.41371 1.000 31.93929 2 SER B CA 1
ATOM 1305 C C . SER B 1 9 ? 22.70936 -4.17597 -8.38788 1.000 29.39781 2 SER B C 1
ATOM 1306 O O . SER B 1 9 ? 23.03322 -4.85457 -7.41095 1.000 27.06123 2 SER B O 1
ATOM 1309 N N . VAL B 1 10 ? 21.44821 -3.83156 -8.63797 1.000 27.29120 3 VAL B N 1
ATOM 1310 C CA . VAL B 1 10 ? 20.33968 -4.19067 -7.76181 1.000 27.40415 3 VAL B CA 1
ATOM 1311 C C . VAL B 1 10 ? 19.22645 -4.77163 -8.62095 1.000 26.39201 3 VAL B C 1
ATOM 1312 O O . VAL B 1 10 ? 18.75822 -4.11836 -9.56051 1.000 25.06930 3 VAL B O 1
ATOM 1316 N N . ASN B 1 11 ? 18.80755 -5.99273 -8.30501 1.000 23.59586 4 ASN B N 1
ATOM 1317 C CA . ASN B 1 11 ? 17.70068 -6.64971 -8.98574 1.000 22.26247 4 ASN B CA 1
ATOM 1318 C C . ASN B 1 11 ? 16.55189 -6.83758 -8.00561 1.000 22.01141 4 ASN B C 1
ATOM 1319 O O . ASN B 1 11 ? 16.73593 -7.41769 -6.93073 1.000 24.26444 4 ASN B O 1
ATOM 1324 N N . VAL B 1 12 ? 15.37482 -6.34852 -8.37692 1.000 21.56505 5 VAL B N 1
ATOM 1325 C CA . VAL B 1 12 ? 14.18340 -6.42564 -7.54002 1.000 25.49487 5 VAL B CA 1
ATOM 1326 C C . VAL B 1 12 ? 13.20900 -7.36609 -8.23723 1.000 23.14514 5 VAL B C 1
ATOM 1327 O O . VAL B 1 12 ? 12.54066 -6.98475 -9.20492 1.000 22.80457 5 VAL B O 1
ATOM 1331 N N . ILE B 1 13 ? 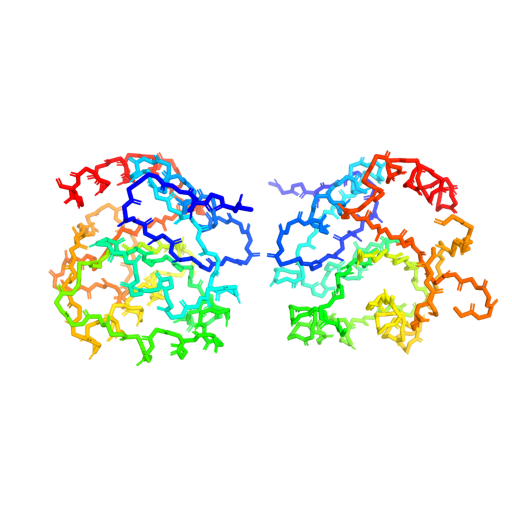13.12621 -8.59956 -7.74843 1.000 23.31014 6 ILE B N 1
ATOM 1332 C CA . ILE B 1 13 ? 12.25585 -9.62220 -8.31662 1.000 24.95961 6 ILE B CA 1
ATOM 1333 C C . ILE B 1 13 ? 11.01159 -9.72126 -7.44637 1.000 26.97348 6 ILE B C 1
ATOM 1334 O O . ILE B 1 13 ? 11.10827 -9.94699 -6.23432 1.000 25.35264 6 ILE B O 1
ATOM 1339 N N . PHE B 1 14 ? 9.84289 -9.56108 -8.06174 1.000 27.89488 7 PHE B N 1
ATOM 1340 C CA . PHE B 1 14 ? 8.59103 -9.45040 -7.33135 1.000 28.09703 7 PHE B CA 1
ATOM 1341 C C . PHE B 1 14 ? 7.53233 -10.35819 -7.94046 1.000 29.27107 7 PHE B C 1
ATOM 1342 O O . PHE B 1 14 ? 7.63888 -10.80003 -9.08701 1.000 30.31408 7 PHE B O 1
ATOM 1350 N N . GLY B 1 15 ? 6.50075 -10.62292 -7.14568 1.000 25.72698 8 GLY B N 1
ATOM 1351 C CA . GLY B 1 15 ? 5.28616 -11.24480 -7.63313 1.000 28.07986 8 GLY B CA 1
ATOM 1352 C C . GLY B 1 15 ? 4.10386 -10.35766 -7.29638 1.000 32.78979 8 GLY B C 1
ATOM 1353 O O . GLY B 1 15 ? 4.11948 -9.63332 -6.30067 1.000 32.11079 8 GLY B O 1
ATOM 1354 N N . SER B 1 16 ? 3.07913 -10.40573 -8.14355 1.000 30.05261 9 SER B N 1
ATOM 1355 C CA . SER B 1 16 ? 1.92738 -9.53861 -7.94358 1.000 34.29346 9 SER B CA 1
ATOM 1356 C C . SER B 1 16 ? 0.70752 -10.13435 -8.62785 1.000 34.82895 9 SER B C 1
ATOM 1357 O O . SER B 1 16 ? 0.81837 -10.73273 -9.70068 1.000 34.42523 9 SER B O 1
ATOM 1360 N N . ASP B 1 17 ? -0.45080 -9.96029 -7.99668 1.000 36.24387 10 ASP B N 1
ATOM 1361 C CA . ASP B 1 17 ? -1.73471 -10.35984 -8.55951 1.000 36.79545 10 ASP B CA 1
ATOM 1362 C C . ASP B 1 17 ? -2.60521 -9.17883 -8.95639 1.000 36.59036 10 ASP B C 1
ATOM 1363 O O . ASP B 1 17 ? -3.22205 -9.20564 -10.02284 1.000 37.43395 10 ASP B O 1
ATOM 1368 N N . ALA B 1 18 ? -2.66490 -8.13600 -8.12714 1.000 35.31307 11 ALA B N 1
ATOM 1369 C CA . ALA B 1 18 ? -3.51181 -6.97828 -8.38028 1.000 35.58368 11 ALA B CA 1
ATOM 1370 C C . ALA B 1 18 ? -2.71478 -5.69951 -8.60719 1.000 37.57397 11 ALA B C 1
ATOM 1371 O O . ALA B 1 18 ? -3.31023 -4.62250 -8.71974 1.000 38.52624 11 ALA B O 1
ATOM 1373 N N . GLY B 1 19 ? -1.38708 -5.78759 -8.66961 1.000 34.32337 12 GLY B N 1
ATOM 1374 C CA . GLY B 1 19 ? -0.55915 -4.65573 -9.02999 1.000 29.99575 12 GLY B CA 1
ATOM 1375 C C . GLY B 1 19 ? -0.03788 -3.81776 -7.88224 1.000 34.75196 12 GLY B C 1
ATOM 1376 O O . GLY B 1 19 ? 0.64126 -2.81379 -8.13430 1.000 35.30263 12 GLY B O 1
ATOM 1377 N N . ALA B 1 20 ? -0.32854 -4.18606 -6.63307 1.000 37.85573 13 ALA B N 1
ATOM 1378 C CA . ALA B 1 20 ? 0.17245 -3.40829 -5.50388 1.000 36.97356 13 ALA B CA 1
ATOM 1379 C C . ALA B 1 20 ? 1.65998 -3.65339 -5.27901 1.000 35.58742 13 ALA B C 1
ATOM 1380 O O . ALA B 1 20 ? 2.43829 -2.70402 -5.13469 1.000 36.39966 13 ALA B O 1
ATOM 1382 N N . THR B 1 21 ? 2.07146 -4.92355 -5.24241 1.000 35.27745 14 THR B N 1
ATOM 1383 C CA . THR B 1 21 ? 3.48917 -5.23759 -5.09940 1.000 35.03065 14 THR B CA 1
ATOM 1384 C C . THR B 1 21 ? 4.28511 -4.79363 -6.31959 1.000 34.02850 14 THR B C 1
ATOM 1385 O O . THR B 1 21 ? 5.47458 -4.47674 -6.20206 1.000 31.88002 14 THR B O 1
ATOM 1389 N N . ARG B 1 22 ? 3.64713 -4.75900 -7.49165 1.000 36.13935 15 ARG B N 1
ATOM 1390 C CA . ARG B 1 22 ? 4.33820 -4.33341 -8.70402 1.000 32.53316 15 ARG B CA 1
ATOM 1391 C C . ARG B 1 22 ? 4.70270 -2.85517 -8.64485 1.000 34.46085 15 ARG B C 1
ATOM 1392 O O . ARG B 1 22 ? 5.81033 -2.46744 -9.03553 1.000 26.60859 15 ARG B O 1
ATOM 1400 N N . ALA B 1 23 ? 3.78447 -2.01512 -8.16079 1.000 34.78620 16 ALA B N 1
ATOM 1401 C CA . ALA B 1 23 ? 4.07937 -0.59145 -8.03962 1.000 32.65591 16 ALA B CA 1
ATOM 1402 C C . ALA B 1 23 ? 5.13896 -0.33676 -6.97536 1.000 34.11485 16 ALA B C 1
ATOM 1403 O O . ALA B 1 23 ? 5.97798 0.55912 -7.12790 1.000 30.50757 16 ALA B O 1
ATOM 1405 N N . VAL B 1 24 ? 5.11791 -1.11599 -5.89265 1.000 31.45595 17 VAL B N 1
ATOM 1406 C CA . VAL B 1 24 ? 6.12234 -0.96413 -4.84424 1.000 33.22033 17 VAL B CA 1
ATOM 1407 C C . VAL B 1 24 ? 7.49664 -1.36786 -5.36314 1.000 32.74527 17 VAL B C 1
ATOM 1408 O O . VAL B 1 24 ? 8.48426 -0.64579 -5.18137 1.000 34.57135 17 VAL B O 1
ATOM 1412 N N . ALA B 1 25 ? 7.57766 -2.52711 -6.02149 1.000 30.47441 18 ALA B N 1
ATOM 1413 C CA . ALA B 1 25 ? 8.85625 -2.99970 -6.54260 1.000 34.65828 18 ALA B CA 1
ATOM 1414 C C . ALA B 1 25 ? 9.43405 -2.02645 -7.56218 1.000 29.44194 18 ALA B C 1
ATOM 1415 O O . ALA B 1 25 ? 10.65082 -1.80832 -7.60266 1.000 30.15309 18 ALA B O 1
ATOM 1417 N N . SER B 1 26 ? 8.57656 -1.42902 -8.39342 1.000 30.07973 19 SER B N 1
ATOM 1418 C CA . SER B 1 26 ? 9.05133 -0.43975 -9.35549 1.000 30.40576 19 SER B CA 1
ATOM 1419 C C . SER B 1 26 ? 9.55952 0.81180 -8.65173 1.000 36.90967 19 SER B C 1
ATOM 1420 O O . SER B 1 26 ? 10.56248 1.40219 -9.07011 1.000 34.28331 19 SER B O 1
ATOM 1423 N N . ARG B 1 27 ? 8.88209 1.23066 -7.58008 1.000 35.18990 20 ARG B N 1
ATOM 1424 C CA . ARG B 1 27 ? 9.34749 2.38794 -6.82419 1.000 33.85933 20 ARG B CA 1
ATOM 1425 C C . ARG B 1 27 ? 10.66257 2.08934 -6.11633 1.000 30.69210 20 ARG B C 1
ATOM 1426 O O . ARG B 1 27 ? 11.57888 2.91855 -6.12667 1.000 32.76161 20 ARG B O 1
ATOM 1434 N N . ILE B 1 28 ? 10.77557 0.90822 -5.50237 1.000 28.62407 21 ILE B N 1
ATOM 1435 C CA . ILE B 1 28 ? 12.02401 0.52016 -4.84977 1.000 30.45353 21 ILE B CA 1
ATOM 1436 C C . ILE B 1 28 ? 13.16187 0.47854 -5.86165 1.000 34.27870 21 ILE B C 1
ATOM 1437 O O . ILE B 1 28 ? 14.28933 0.89803 -5.57044 1.000 34.58625 21 ILE B O 1
ATOM 1442 N N . ALA B 1 29 ? 12.88164 -0.01604 -7.07008 1.000 33.28528 22 ALA B N 1
ATOM 1443 C CA . ALA B 1 29 ? 13.91609 -0.10062 -8.09566 1.000 35.24964 22 ALA B CA 1
ATOM 1444 C C . ALA B 1 29 ? 14.39381 1.28311 -8.51786 1.000 33.27354 22 ALA B C 1
ATOM 1445 O O . ALA B 1 29 ? 15.58940 1.48854 -8.75858 1.000 30.01147 22 ALA B O 1
ATOM 1447 N N . LYS B 1 30 ? 13.47485 2.24768 -8.61038 1.000 36.20724 23 LYS B N 1
ATOM 1448 C CA . LYS B 1 30 ? 13.85928 3.59179 -9.03012 1.000 37.50437 23 LYS B CA 1
ATOM 1449 C C . LYS B 1 30 ? 14.71806 4.27981 -7.97558 1.000 38.22796 23 LYS B C 1
ATOM 1450 O O . LYS B 1 30 ? 15.67081 4.99282 -8.31289 1.000 35.37194 23 LYS B O 1
ATOM 1456 N N . ARG B 1 31 ? 14.39887 4.07966 -6.69398 1.000 35.52585 24 ARG B N 1
ATOM 1457 C CA . ARG B 1 31 ? 15.17708 4.71567 -5.63583 1.000 37.02277 24 ARG B CA 1
ATOM 1458 C C . ARG B 1 31 ? 16.57889 4.12897 -5.53324 1.000 40.32942 24 ARG B C 1
ATOM 1459 O O . ARG B 1 31 ? 17.52575 4.84935 -5.19769 1.000 40.25370 24 ARG B O 1
ATOM 1467 N N . LEU B 1 32 ? 16.73456 2.83753 -5.81873 1.000 33.55766 25 LEU B N 1
ATOM 1468 C CA . LEU B 1 32 ? 18.01517 2.15760 -5.68956 1.000 32.18052 25 LEU B CA 1
ATOM 1469 C C . LEU B 1 32 ? 18.74307 2.00422 -7.01863 1.000 33.59774 25 LEU B C 1
ATOM 1470 O O . LEU B 1 32 ? 19.76852 1.31749 -7.07143 1.000 29.04968 25 LEU B O 1
ATOM 1475 N N . GLN B 1 33 ? 18.24234 2.62986 -8.08428 1.000 32.16970 26 GLN B N 1
ATOM 1476 C CA . GLN B 1 33 ? 18.84130 2.53919 -9.41652 1.000 31.93170 26 GLN B CA 1
ATOM 1477 C C . GLN B 1 33 ? 18.99723 1.08268 -9.85057 1.000 29.14707 26 GLN B C 1
ATOM 1478 O O . GLN B 1 33 ? 20.05119 0.65639 -10.32729 1.000 26.43315 26 GLN B O 1
ATOM 1484 N N . GLY B 1 34 ? 17.92498 0.30941 -9.67693 1.000 29.49616 27 GLY B N 1
ATOM 1485 C CA . GLY B 1 34 ? 17.92984 -1.10260 -9.97823 1.000 23.88520 27 GLY B CA 1
ATOM 1486 C C . GLY B 1 34 ? 16.90335 -1.47745 -11.03444 1.000 24.68057 27 GLY B C 1
ATOM 1487 O O . GLY B 1 34 ? 16.17636 -0.63426 -11.56602 1.000 26.30210 27 GLY B O 1
ATOM 1488 N N . ARG B 1 35 ? 16.86993 -2.77327 -11.33394 1.000 27.91324 28 ARG B N 1
ATOM 1489 C CA . ARG B 1 35 ? 15.90445 -3.34461 -12.26149 1.000 23.37494 28 ARG B CA 1
ATOM 1490 C C . ARG B 1 35 ? 14.77293 -4.00781 -11.48915 1.000 23.17582 28 ARG B C 1
ATOM 1491 O O . ARG B 1 35 ? 15.00182 -4.64852 -10.45935 1.000 24.62212 28 ARG B O 1
ATOM 1499 N N . ALA B 1 36 ? 13.55301 -3.85088 -11.99229 1.000 21.78093 29 ALA B N 1
ATOM 1500 C CA . ALA B 1 36 ? 12.37746 -4.51823 -11.44761 1.000 28.87031 29 ALA B CA 1
ATOM 1501 C C . ALA B 1 36 ? 11.95028 -5.60219 -12.42729 1.000 26.01584 29 ALA B C 1
ATOM 1502 O O . ALA B 1 36 ? 11.69775 -5.31497 -13.60233 1.000 27.05106 29 ALA B O 1
ATOM 1504 N N . VAL B 1 37 ? 11.88290 -6.84337 -11.95024 1.000 27.30780 30 VAL B N 1
ATOM 1505 C CA . VAL B 1 37 ? 11.60556 -7.99750 -12.79714 1.000 26.26847 30 VAL B CA 1
ATOM 1506 C C . VAL B 1 37 ? 10.48579 -8.81504 -12.16908 1.000 27.27835 30 VAL B C 1
ATOM 1507 O O . VAL B 1 37 ? 10.55401 -9.16409 -10.98565 1.000 27.54358 30 VAL B O 1
ATOM 1511 N N . ASP B 1 38 ? 9.46194 -9.12249 -12.96118 1.000 26.76047 31 ASP B N 1
ATOM 1512 C CA . ASP B 1 38 ? 8.40343 -10.01139 -12.50445 1.000 27.60827 31 ASP B CA 1
ATOM 1513 C C . ASP B 1 38 ? 8.92084 -11.44251 -12.42660 1.000 27.58578 31 ASP B C 1
ATOM 1514 O O . ASP B 1 38 ? 9.66308 -11.90006 -13.30028 1.000 28.18312 31 ASP B O 1
ATOM 1519 N N . ILE B 1 39 ? 8.52431 -12.15089 -11.36529 1.000 24.05425 32 ILE B N 1
ATOM 1520 C CA . ILE B 1 39 ? 8.95791 -13.53434 -11.18561 1.000 23.18572 32 ILE B CA 1
ATOM 1521 C C . ILE B 1 39 ? 8.46490 -14.40996 -12.33071 1.000 23.60328 32 ILE B C 1
ATOM 1522 O O . ILE B 1 39 ? 9.08255 -15.43267 -12.65366 1.000 25.26102 32 ILE B O 1
ATOM 1527 N N . LYS B 1 40 ? 7.36363 -14.01785 -12.97652 1.000 27.35305 33 LYS B N 1
ATOM 1528 C CA . LYS B 1 40 ? 6.85134 -14.78790 -14.10481 1.000 29.42280 33 LYS B CA 1
ATOM 1529 C C . LYS B 1 40 ? 7.83339 -14.80584 -15.26906 1.000 28.37856 33 LYS B C 1
ATOM 1530 O O . LYS B 1 40 ? 7.92861 -15.81049 -15.98327 1.000 32.40181 33 LYS B O 1
ATOM 1536 N N . SER B 1 41 ? 8.57181 -13.71549 -15.47426 1.000 29.07368 34 SER B N 1
ATOM 1537 C CA . SER B 1 41 ? 9.52440 -13.61084 -16.57091 1.000 31.40310 34 SER B CA 1
ATOM 1538 C C . SER B 1 41 ? 10.97330 -13.58268 -16.10611 1.000 27.59846 34 SER B C 1
ATOM 1539 O O . SER B 1 41 ? 11.87400 -13.45686 -16.94224 1.000 34.93275 34 SER B O 1
ATOM 1542 N N . ALA B 1 42 ? 11.22437 -13.69568 -14.80518 1.000 27.80266 35 ALA B N 1
ATOM 1543 C CA . ALA B 1 42 ? 12.58885 -13.66061 -14.30191 1.000 32.16978 35 ALA B CA 1
ATOM 1544 C C . ALA B 1 42 ? 13.33441 -14.93762 -14.67031 1.000 28.55321 35 ALA B C 1
ATOM 1545 O O . ALA B 1 42 ? 12.74945 -16.01733 -14.78471 1.000 28.92353 35 ALA B O 1
ATOM 1547 N N . THR B 1 43 ? 14.64028 -14.80082 -14.86483 1.000 26.68821 36 THR B N 1
ATOM 1548 C CA . THR B 1 43 ? 15.52845 -15.92379 -15.11920 1.000 31.82709 36 THR B CA 1
ATOM 1549 C C . THR B 1 43 ? 16.44159 -16.13577 -13.91861 1.000 36.33132 36 THR B C 1
ATOM 1550 O O . THR B 1 43 ? 16.50098 -15.31564 -12.99870 1.000 32.70132 36 THR B O 1
ATOM 1554 N N . THR B 1 44 ? 17.15431 -17.26504 -13.93219 1.000 37.09575 37 THR B N 1
ATOM 1555 C CA . THR B 1 44 ? 18.14836 -17.51434 -12.89367 1.000 35.44990 37 THR B CA 1
ATOM 1556 C C . THR B 1 44 ? 19.25052 -16.46248 -12.92712 1.000 36.57929 37 THR B C 1
ATOM 1557 O O . THR B 1 44 ? 19.81501 -16.11753 -11.88178 1.000 41.52956 37 THR B O 1
ATOM 1561 N N . THR B 1 45 ? 19.55463 -15.93106 -14.11484 1.000 33.98692 38 THR B N 1
ATOM 1562 C CA . THR B 1 45 ? 20.51189 -14.83456 -14.22276 1.000 30.22186 38 THR B CA 1
ATOM 1563 C C . THR B 1 45 ? 20.06108 -13.62867 -13.40585 1.000 35.36230 38 THR B C 1
ATOM 1564 O O . THR B 1 45 ? 20.88024 -12.96681 -12.75612 1.000 33.86470 38 THR B O 1
ATOM 1568 N N . ASP B 1 46 ? 18.75600 -13.34066 -13.41112 1.000 33.26705 39 ASP B N 1
ATOM 1569 C CA . ASP B 1 46 ? 18.23466 -12.22827 -12.62295 1.000 29.29720 39 ASP B CA 1
ATOM 1570 C C . ASP B 1 46 ? 18.50438 -12.41653 -11.13530 1.000 29.52076 39 ASP B C 1
ATOM 1571 O O . ASP B 1 46 ? 18.68247 -11.43296 -10.40746 1.000 26.25558 39 ASP B O 1
ATOM 1576 N N . PHE B 1 47 ? 18.54282 -13.66537 -10.66637 1.000 31.22456 40 PHE B N 1
ATOM 1577 C CA . PHE B 1 47 ? 18.78526 -13.92497 -9.25215 1.000 32.74527 40 PHE B CA 1
ATOM 1578 C C . PHE B 1 47 ? 20.26077 -13.82091 -8.88837 1.000 34.68243 40 PHE B C 1
ATOM 1579 O O . PHE B 1 47 ? 20.58817 -13.46496 -7.75093 1.000 35.25170 40 PHE B O 1
ATOM 1587 N N . GLU B 1 48 ? 21.15776 -14.11904 -9.82736 1.000 31.35316 41 GLU B N 1
ATOM 1588 C CA . GLU B 1 48 ? 22.58080 -14.21856 -9.52944 1.000 36.08681 41 GLU B CA 1
ATOM 1589 C C . GLU B 1 48 ? 23.39026 -13.01080 -9.98139 1.000 31.32927 41 GLU B C 1
ATOM 1590 O O . GLU B 1 48 ? 24.41708 -12.70753 -9.36535 1.000 31.27213 41 GLU B O 1
ATOM 1596 N N . ALA B 1 49 ? 22.95813 -12.30983 -11.02865 1.000 30.81170 42 ALA B N 1
ATOM 1597 C CA . ALA B 1 49 ? 23.74543 -11.22054 -11.60997 1.000 25.90563 42 ALA B CA 1
ATOM 1598 C C . ALA B 1 49 ? 23.42629 -9.88458 -10.93511 1.000 27.04007 42 ALA B C 1
ATOM 1599 O O . ALA B 1 49 ? 23.01386 -8.91383 -11.56972 1.000 28.75530 42 ALA B O 1
ATOM 1601 N N . CYS B 1 50 ? 23.63804 -9.84378 -9.62171 1.000 27.64419 43 CYS B N 1
ATOM 1602 C CA . CYS B 1 50 ? 23.45251 -8.60903 -8.87280 1.000 27.53537 43 CYS B CA 1
ATOM 1603 C C . CYS B 1 50 ? 24.18033 -8.71446 -7.54170 1.000 25.29404 43 CYS B C 1
ATOM 1604 O O . CYS B 1 50 ? 24.28303 -9.79662 -6.95780 1.000 27.67184 43 CYS B O 1
ATOM 1607 N N . SER B 1 51 ? 24.68821 -7.57231 -7.07376 1.000 26.90484 44 SER B N 1
ATOM 1608 C CA . SER B 1 51 ? 25.32346 -7.51792 -5.76260 1.000 31.78428 44 SER B CA 1
ATOM 1609 C C . SER B 1 51 ? 24.29624 -7.44795 -4.64131 1.000 27.74454 44 SER B C 1
ATOM 1610 O O . SER B 1 51 ? 24.57903 -7.87764 -3.51789 1.000 31.53074 44 SER B O 1
ATOM 1613 N N . LEU B 1 52 ? 23.11033 -6.91316 -4.92424 1.000 30.95110 45 LEU B N 1
ATOM 1614 C CA . LEU B 1 52 ? 22.01687 -6.84262 -3.96025 1.000 31.89965 45 LEU B CA 1
ATOM 1615 C C . LEU B 1 52 ? 20.75420 -7.35293 -4.64003 1.000 30.81853 45 LEU B C 1
ATOM 1616 O O . LEU B 1 52 ? 20.26522 -6.73735 -5.59314 1.000 30.22561 45 LEU B O 1
ATOM 1621 N N . LEU B 1 53 ? 20.23634 -8.47820 -4.15893 1.000 26.96624 46 LEU B N 1
ATOM 1622 C CA . LEU B 1 53 ? 19.00115 -9.05844 -4.66664 1.000 28.43957 46 LEU B CA 1
ATOM 1623 C C . LEU B 1 53 ? 17.86791 -8.73358 -3.70415 1.000 29.76126 46 LEU B C 1
ATOM 1624 O O . LEU B 1 53 ? 18.02867 -8.85488 -2.48562 1.000 27.08509 46 LEU B O 1
ATOM 1629 N N . ILE B 1 54 ? 16.73040 -8.31266 -4.24897 1.000 28.80963 47 ILE B N 1
ATOM 1630 C CA . ILE B 1 54 ? 15.57294 -7.93613 -3.44705 1.000 29.43182 47 ILE B CA 1
ATOM 1631 C C . ILE B 1 54 ? 14.37081 -8.71830 -3.95177 1.000 26.16458 47 ILE B C 1
ATOM 1632 O O . ILE B 1 54 ? 14.04096 -8.65716 -5.14217 1.000 26.54662 47 ILE B O 1
ATOM 1637 N N . LEU B 1 55 ? 13.72376 -9.45388 -3.05303 1.000 25.89578 48 LEU B N 1
ATOM 1638 C CA . LEU B 1 55 ? 12.57808 -10.28825 -3.38613 1.000 24.30299 48 LEU B CA 1
ATOM 1639 C C . LEU B 1 55 ? 11.33471 -9.73595 -2.70527 1.000 32.71204 48 LEU B C 1
ATOM 1640 O O . LEU B 1 55 ? 11.33634 -9.50727 -1.49099 1.000 34.69453 48 LEU B O 1
ATOM 1645 N N . GLY B 1 56 ? 10.28413 -9.52744 -3.48300 1.000 30.16705 49 GLY B N 1
ATOM 1646 C CA . GLY B 1 56 ? 9.01921 -9.03010 -2.96434 1.000 31.24949 49 GLY B CA 1
ATOM 1647 C C . GLY B 1 56 ? 7.88965 -9.98347 -3.29724 1.000 32.61587 49 GLY B C 1
ATOM 1648 O O . GLY B 1 56 ? 7.87827 -10.59091 -4.36881 1.000 31.40954 49 GLY B O 1
ATOM 1649 N N . ALA B 1 57 ? 6.93710 -10.10976 -2.37074 1.000 30.71987 50 ALA B N 1
ATOM 1650 C CA . ALA B 1 57 ? 5.84076 -11.03889 -2.58516 1.000 33.12794 50 ALA B CA 1
ATOM 1651 C C . ALA B 1 57 ? 4.63369 -10.61068 -1.77414 1.000 37.60311 50 ALA B C 1
ATOM 1652 O O . ALA B 1 57 ? 4.79987 -10.16374 -0.63101 1.000 32.90369 50 ALA B O 1
ATOM 1654 N N . PRO B 1 58 ? 3.42569 -10.72055 -2.31645 1.000 40.51118 51 PRO B N 1
ATOM 1655 C CA . PRO B 1 58 ? 2.22445 -10.55433 -1.50125 1.000 35.55605 51 PRO B CA 1
ATOM 1656 C C . PRO B 1 58 ? 1.83541 -11.86675 -0.83904 1.000 34.97419 51 PRO B C 1
ATOM 1657 O O . PRO B 1 58 ? 2.30038 -12.94723 -1.20561 1.000 38.17529 51 PRO B O 1
ATOM 1661 N N . THR B 1 59 ? 0.96483 -11.75195 0.15486 1.000 40.72393 52 THR B N 1
ATOM 1662 C CA . THR B 1 59 ? 0.42927 -12.91006 0.85406 1.000 40.50228 52 THR B CA 1
ATOM 1663 C C . THR B 1 59 ? -1.04123 -13.06432 0.50037 1.000 42.63026 52 THR B C 1
ATOM 1664 O O . THR B 1 59 ? -1.82555 -12.12396 0.66333 1.000 41.42206 52 THR B O 1
ATOM 1668 N N . TYR B 1 60 ? -1.40365 -14.23972 0.00168 1.000 42.80384 53 TYR B N 1
ATOM 1669 C CA . TYR B 1 60 ? -2.77466 -14.50136 -0.41960 1.000 44.37875 53 TYR B CA 1
ATOM 1670 C C . TYR B 1 60 ? -3.30957 -15.77027 0.23362 1.000 41.58760 53 TYR B C 1
ATOM 1671 O O . TYR B 1 60 ? -2.64237 -16.37498 1.07238 1.000 41.88144 53 TYR B O 1
ATOM 1680 N N . ASP B 1 64 ? -0.31991 -17.24800 2.56705 1.000 46.48645 57 ASP B N 1
ATOM 1681 C CA . ASP B 1 64 ? 0.48770 -18.17297 1.78193 1.000 50.55612 57 ASP B CA 1
ATOM 1682 C C . ASP B 1 64 ? 1.29705 -17.43520 0.72266 1.000 46.76450 57 ASP B C 1
ATOM 1683 O O . ASP B 1 64 ? 1.03497 -16.26958 0.42500 1.000 45.55999 57 ASP B O 1
ATOM 1688 N N . LEU B 1 65 ? 2.28436 -18.12520 0.15895 1.000 48.91879 58 LEU B N 1
ATOM 1689 C CA . LEU B 1 65 ? 3.11327 -17.53662 -0.88303 1.000 44.82962 58 LEU B CA 1
ATOM 1690 C C . LEU B 1 65 ? 2.30250 -17.36490 -2.16145 1.000 41.24387 58 LEU B C 1
ATOM 1691 O O . LEU B 1 65 ? 1.57034 -18.27197 -2.57022 1.000 38.73268 58 LEU B O 1
ATOM 1696 N N . GLN B 1 66 ? 2.42696 -16.19113 -2.78253 1.000 44.27344 59 GLN B N 1
ATOM 1697 C CA . GLN B 1 66 ? 1.71329 -15.90439 -4.02079 1.000 37.52249 59 GLN B CA 1
ATOM 1698 C C . GLN B 1 66 ? 2.02902 -16.95931 -5.07418 1.000 39.52421 59 GLN B C 1
ATOM 1699 O O . GLN B 1 66 ? 3.17415 -17.39809 -5.21202 1.000 38.41464 59 GLN B O 1
ATOM 1705 N N . THR B 1 67 ? 0.99375 -17.36631 -5.81709 1.000 37.77834 60 THR B N 1
ATOM 1706 C CA . THR B 1 67 ? 1.09794 -18.55354 -6.66286 1.000 41.47208 60 THR B CA 1
ATOM 1707 C C . THR B 1 67 ? 2.19570 -18.42441 -7.71234 1.000 36.36481 60 THR B C 1
ATOM 1708 O O . THR B 1 67 ? 2.82649 -19.42611 -8.07082 1.000 37.61894 60 THR B O 1
ATOM 1712 N N . ASP B 1 68 ? 2.43965 -17.21164 -8.21699 1.000 36.93240 61 ASP B N 1
ATOM 1713 C CA . ASP B 1 68 ? 3.50888 -17.02645 -9.19364 1.000 36.19224 61 ASP B CA 1
ATOM 1714 C C . ASP B 1 68 ? 4.86367 -17.38186 -8.59520 1.000 33.60826 61 ASP B C 1
ATOM 1715 O O . ASP B 1 68 ? 5.70603 -17.99349 -9.26303 1.000 34.18788 61 ASP B O 1
ATOM 1720 N N . TRP B 1 69 ? 5.08815 -17.01195 -7.33229 1.000 33.31492 62 TRP B N 1
ATOM 1721 C CA . TRP B 1 69 ? 6.33887 -17.36471 -6.67059 1.000 34.48702 62 TRP B CA 1
ATOM 1722 C C . TRP B 1 69 ? 6.45714 -18.87189 -6.48386 1.000 38.07862 62 TRP B C 1
ATOM 1723 O O . TRP B 1 69 ? 7.52948 -19.44860 -6.69830 1.000 39.25798 62 TRP B O 1
ATOM 1734 N N . GLU B 1 70 ? 5.36396 -19.52783 -6.08637 1.000 37.81597 63 GLU B N 1
ATOM 1735 C CA . GLU B 1 70 ? 5.39550 -20.97431 -5.89144 1.000 39.44247 63 GLU B CA 1
ATOM 1736 C C . GLU B 1 70 ? 5.64865 -21.70136 -7.20649 1.000 40.95887 63 GLU B C 1
ATOM 1737 O O . GLU B 1 70 ? 6.48189 -22.61261 -7.27616 1.000 44.47284 63 GLU B O 1
ATOM 1743 N N . THR B 1 71 ? 4.93093 -21.31154 -8.26340 1.000 41.77199 64 THR B N 1
ATOM 1744 C CA . THR B 1 71 ? 5.09647 -21.96638 -9.55695 1.000 40.41796 64 THR B CA 1
ATOM 1745 C C . THR B 1 71 ? 6.50782 -21.78836 -10.10172 1.000 41.71991 64 THR B C 1
ATOM 1746 O O . THR B 1 71 ? 7.02939 -22.68262 -10.77743 1.000 42.97575 64 THR B O 1
ATOM 1750 N N . ASN B 1 72 ? 7.14548 -20.65399 -9.80992 1.000 42.78247 65 ASN B N 1
ATOM 1751 C CA . ASN B 1 72 ? 8.47825 -20.34723 -10.31352 1.000 45.83411 65 ASN B CA 1
ATOM 1752 C C . ASN B 1 72 ? 9.54537 -20.42720 -9.22624 1.000 45.42984 65 ASN B C 1
ATOM 1753 O O . ASN B 1 72 ? 10.63347 -19.86600 -9.39172 1.000 41.05054 65 ASN B O 1
ATOM 1758 N N . ILE B 1 73 ? 9.25943 -21.12043 -8.11968 1.000 41.56991 66 ILE B N 1
ATOM 1759 C CA . ILE B 1 73 ? 10.19548 -21.17450 -7.00110 1.000 42.74336 66 ILE B CA 1
ATOM 1760 C C . ILE B 1 73 ? 11.49296 -21.87548 -7.37621 1.000 44.25525 66 ILE B C 1
ATOM 1761 O O . ILE B 1 73 ? 12.51601 -21.67617 -6.71243 1.000 45.98670 66 ILE B O 1
ATOM 1766 N N . ASP B 1 74 ? 11.48382 -22.68683 -8.43689 1.000 45.44984 67 ASP B N 1
ATOM 1767 C CA . ASP B 1 74 ? 12.70975 -23.35492 -8.85771 1.000 48.81699 67 ASP B CA 1
ATOM 1768 C C . ASP B 1 74 ? 13.75087 -22.35775 -9.34903 1.000 48.40864 67 ASP B C 1
ATOM 1769 O O . ASP B 1 74 ? 14.95236 -22.63833 -9.28250 1.000 49.56751 67 ASP B O 1
ATOM 1774 N N . LYS B 1 75 ? 13.31643 -21.19152 -9.83638 1.000 42.69020 68 LYS B N 1
ATOM 1775 C CA . LYS B 1 75 ? 14.26879 -20.14917 -10.20645 1.000 43.65303 68 LYS B CA 1
ATOM 1776 C C . LYS B 1 75 ? 15.04896 -19.65691 -8.99481 1.000 41.94528 68 LYS B C 1
ATOM 1777 O O . LYS B 1 75 ? 16.17944 -19.17692 -9.13592 1.000 41.24462 68 LYS B O 1
ATOM 1783 N N . LEU B 1 76 ? 14.46446 -19.76730 -7.80028 1.000 42.77974 69 LEU B N 1
ATOM 1784 C CA . LEU B 1 76 ? 15.18161 -19.43348 -6.57495 1.000 46.43567 69 LEU B CA 1
ATOM 1785 C C . LEU B 1 76 ? 16.03339 -20.60558 -6.10236 1.000 53.67548 69 LEU B C 1
ATOM 1786 O O . LEU B 1 76 ? 17.23592 -20.45242 -5.86351 1.000 54.69322 69 LEU B O 1
ATOM 1791 N N . THR B 1 77 ? 15.42346 -21.78660 -5.97193 1.000 51.24221 70 THR B N 1
ATOM 1792 C CA . THR B 1 77 ? 16.11810 -22.93907 -5.40839 1.000 52.20274 70 THR B CA 1
ATOM 1793 C C . THR B 1 77 ? 17.27749 -23.41322 -6.27576 1.000 53.41960 70 THR B C 1
ATOM 1794 O O . THR B 1 77 ? 18.18292 -24.08097 -5.76447 1.000 53.26576 70 THR B O 1
ATOM 1798 N N . SER B 1 78 ? 17.27475 -23.09102 -7.56802 1.000 51.56658 71 SER B N 1
ATOM 1799 C CA . SER B 1 78 ? 18.33048 -23.51409 -8.47784 1.000 53.13619 71 SER B CA 1
ATOM 1800 C C . SER B 1 78 ? 19.37061 -22.42760 -8.72037 1.000 52.25108 71 SER B C 1
ATOM 1801 O O . SER B 1 78 ? 20.19679 -22.56754 -9.62781 1.000 54.63626 71 SER B O 1
ATOM 1804 N N . ALA B 1 79 ? 19.35024 -21.35331 -7.93728 1.000 51.95986 72 ALA B N 1
ATOM 1805 C CA . ALA B 1 79 ? 20.29470 -20.25730 -8.08230 1.000 50.73064 72 ALA B CA 1
ATOM 1806 C C . ALA B 1 79 ? 21.30804 -20.27946 -6.94579 1.000 49.39100 72 ALA B C 1
ATOM 1807 O O . ALA B 1 79 ? 20.98643 -20.63857 -5.80943 1.000 47.50731 72 ALA B O 1
ATOM 1809 N N . ASN B 1 80 ? 22.54020 -19.89018 -7.26593 1.000 54.87159 73 ASN B N 1
ATOM 1810 C CA . ASN B 1 80 ? 23.62316 -19.83642 -6.28593 1.000 53.00734 73 ASN B CA 1
ATOM 1811 C C . ASN B 1 80 ? 23.57579 -18.47797 -5.59858 1.000 46.86937 73 ASN B C 1
ATOM 1812 O O . ASN B 1 80 ? 23.96568 -17.46005 -6.17549 1.000 49.15298 73 ASN B O 1
ATOM 1817 N N . LEU B 1 81 ? 23.08841 -18.46115 -4.35993 1.000 48.74906 74 LEU B N 1
ATOM 1818 C CA . LEU B 1 81 ? 23.01964 -17.24671 -3.55984 1.000 49.15305 74 LEU B CA 1
ATOM 1819 C C . LEU B 1 81 ? 23.95846 -17.29165 -2.36243 1.000 48.26029 74 LEU B C 1
ATOM 1820 O O . LEU B 1 81 ? 23.83517 -16.45771 -1.45947 1.000 44.21703 74 LEU B O 1
ATOM 1825 N N . ALA B 1 82 ? 24.89336 -18.24041 -2.33795 1.000 49.22042 75 ALA B N 1
ATOM 1826 C CA . ALA B 1 82 ? 25.78283 -18.40645 -1.19531 1.000 53.21559 75 ALA B CA 1
ATOM 1827 C C . ALA B 1 82 ? 26.63056 -17.15872 -0.98337 1.000 46.24802 75 ALA B C 1
ATOM 1828 O O . ALA B 1 82 ? 27.42180 -16.77739 -1.85188 1.000 41.11519 75 ALA B O 1
ATOM 1830 N N . GLY B 1 83 ? 26.46046 -16.52515 0.17555 1.000 44.25678 76 GLY B N 1
ATOM 1831 C CA . GLY B 1 83 ? 27.22076 -15.34080 0.51298 1.000 45.91766 76 GLY B CA 1
ATOM 1832 C C . GLY B 1 83 ? 26.80473 -14.07693 -0.20207 1.000 45.80291 76 GLY B C 1
ATOM 1833 O O . GLY B 1 83 ? 27.54880 -13.09190 -0.16748 1.000 48.10690 76 GLY B O 1
ATOM 1834 N N . LYS B 1 84 ? 25.64355 -14.06829 -0.84843 1.000 40.41777 77 LYS B N 1
ATOM 1835 C CA . LYS B 1 84 ? 25.16310 -12.90373 -1.57455 1.000 40.30336 77 LYS B CA 1
ATOM 1836 C C . LYS B 1 84 ? 24.23389 -12.07678 -0.69458 1.000 35.55309 77 LYS B C 1
ATOM 1837 O O . LYS B 1 84 ? 23.50033 -12.61061 0.14161 1.000 35.51979 77 LYS B O 1
ATOM 1843 N N . LYS B 1 85 ? 24.27506 -10.76083 -0.89217 1.000 31.66470 78 LYS B N 1
ATOM 1844 C CA . LYS B 1 85 ? 23.44475 -9.84255 -0.12248 1.000 35.70261 78 LYS B CA 1
ATOM 1845 C C . LYS B 1 85 ? 22.02425 -9.85701 -0.67311 1.000 35.74947 78 LYS B C 1
ATOM 1846 O O . LYS B 1 85 ? 21.79933 -9.51077 -1.83809 1.000 32.18794 78 LYS B O 1
ATOM 1852 N N . VAL B 1 86 ? 21.06825 -10.25787 0.16220 1.000 37.85199 79 VAL B N 1
ATOM 1853 C CA . VAL B 1 86 ? 19.67017 -10.37693 -0.23234 1.000 34.70037 79 VAL B CA 1
ATOM 1854 C C . VAL B 1 86 ? 18.81113 -9.65781 0.79730 1.000 37.57887 79 VAL B C 1
ATOM 1855 O O . VAL B 1 86 ? 19.01362 -9.82185 2.00471 1.000 38.55004 79 VAL B O 1
ATOM 1859 N N . ALA B 1 87 ? 17.86190 -8.85873 0.32071 1.000 34.06840 80 ALA B N 1
ATOM 1860 C CA . ALA B 1 87 ? 16.86760 -8.21877 1.16475 1.000 32.43455 80 ALA B CA 1
ATOM 1861 C C . ALA B 1 87 ? 15.47784 -8.59879 0.67156 1.000 37.16717 80 ALA B C 1
ATOM 1862 O O . ALA B 1 87 ? 15.29971 -9.03616 -0.46811 1.000 32.55849 80 ALA B O 1
ATOM 1864 N N . LEU B 1 88 ? 14.48722 -8.43874 1.54479 1.000 33.09209 81 LEU B N 1
ATOM 1865 C CA . LEU B 1 88 ? 13.12686 -8.86375 1.25060 1.000 33.57162 81 LEU B CA 1
ATOM 1866 C C . LEU B 1 88 ? 12.14352 -7.76628 1.62366 1.000 36.43674 81 LEU B C 1
ATOM 1867 O O . LEU B 1 88 ? 12.34779 -7.04453 2.60369 1.000 36.76328 81 LEU B O 1
ATOM 1872 N N . PHE B 1 89 ? 11.08033 -7.63860 0.83277 1.000 34.39437 82 PHE B N 1
ATOM 1873 C CA . PHE B 1 89 ? 9.94217 -6.80989 1.19754 1.000 32.22897 82 PHE B CA 1
ATOM 1874 C C . PHE B 1 89 ? 8.66054 -7.59378 0.95579 1.000 35.99706 82 PHE B C 1
ATOM 1875 O O . PHE B 1 89 ? 8.60128 -8.46637 0.08612 1.000 35.52293 82 PHE B O 1
ATOM 1883 N N . GLY B 1 90 ? 7.64142 -7.29075 1.75498 1.000 34.69665 83 GLY B N 1
ATOM 1884 C CA . GLY B 1 90 ? 6.38779 -8.01287 1.68066 1.000 37.07678 83 GLY B CA 1
ATOM 1885 C C . GLY B 1 90 ? 5.17201 -7.11880 1.79299 1.000 40.97785 83 GLY B C 1
ATOM 1886 O O . GLY B 1 90 ? 5.11414 -6.23921 2.65741 1.000 39.95232 83 GLY B O 1
ATOM 1887 N N . THR B 1 91 ? 4.19538 -7.33340 0.91851 1.000 39.39433 84 THR B N 1
ATOM 1888 C CA . THR B 1 91 ? 2.95595 -6.57400 0.92605 1.000 38.39064 84 THR B CA 1
ATOM 1889 C C . THR B 1 91 ? 1.86901 -7.35471 1.65425 1.000 36.60664 84 THR B C 1
ATOM 1890 O O . THR B 1 91 ? 1.82633 -8.58721 1.61026 1.000 35.41965 84 THR B O 1
ATOM 1894 N N . GLY B 1 92 ? 0.99340 -6.62098 2.33293 1.000 37.63640 85 GLY B N 1
ATOM 1895 C CA . GLY B 1 92 ? -0.08873 -7.22737 3.08501 1.000 42.19070 85 GLY B CA 1
ATOM 1896 C C . GLY B 1 92 ? -1.08767 -6.21624 3.61159 1.000 40.79735 85 GLY B C 1
ATOM 1897 O O . GLY B 1 92 ? -1.94536 -6.54590 4.43069 1.000 50.33098 85 GLY B O 1
ATOM 1898 N N . VAL B 1 102 ? 0.17220 -11.13190 8.73926 1.000 42.78624 95 VAL B N 1
ATOM 1899 C CA . VAL B 1 102 ? 0.97380 -12.25285 8.26721 1.000 49.26848 95 VAL B CA 1
ATOM 1900 C C . VAL B 1 102 ? 1.78233 -11.77973 7.05780 1.000 54.28044 95 VAL B C 1
ATOM 1901 O O . VAL B 1 102 ? 1.59312 -10.65671 6.58981 1.000 55.17554 95 VAL B O 1
ATOM 1905 N N . ASP B 1 103 ? 2.67639 -12.62953 6.55087 1.000 49.93262 96 ASP B N 1
ATOM 1906 C CA . ASP B 1 103 ? 3.54667 -12.25076 5.44419 1.000 42.38931 96 ASP B CA 1
ATOM 1907 C C . ASP B 1 103 ? 4.15868 -13.46895 4.76385 1.000 49.02652 96 ASP B C 1
ATOM 1908 O O . ASP B 1 103 ? 4.75352 -14.32463 5.42747 1.000 48.14024 96 ASP B O 1
ATOM 1913 N N . ALA B 1 104 ? 4.02267 -13.55796 3.43902 1.000 47.02452 97 ALA B N 1
ATOM 1914 C CA . ALA B 1 104 ? 4.79664 -14.53654 2.68572 1.000 47.03585 97 ALA B CA 1
ATOM 1915 C C . ALA B 1 104 ? 6.27565 -14.18392 2.64868 1.000 37.60564 97 ALA B C 1
ATOM 1916 O O . ALA B 1 104 ? 7.07424 -14.97070 2.12761 1.000 43.17151 97 ALA B O 1
ATOM 1918 N N . MET B 1 105 ? 6.64531 -13.01515 3.17975 1.000 38.02914 98 MET B N 1
ATOM 1919 C CA . MET B 1 105 ? 8.04810 -12.63899 3.30625 1.000 37.27206 98 MET B CA 1
ATOM 1920 C C . MET B 1 105 ? 8.83824 -13.66154 4.11147 1.000 42.42818 98 MET B C 1
ATOM 1921 O O . MET B 1 105 ? 10.02590 -13.87765 3.84405 1.000 40.18110 98 MET B O 1
ATOM 1926 N N . GLY B 1 106 ? 8.20513 -14.28841 5.10504 1.000 48.15357 99 GLY B N 1
ATOM 1927 C CA . GLY B 1 106 ? 8.89288 -15.30856 5.87903 1.000 39.22993 99 GLY B CA 1
ATOM 1928 C C . GLY B 1 106 ? 9.12477 -16.58253 5.08955 1.000 45.45378 99 GLY B C 1
ATOM 1929 O O . GLY B 1 106 ? 10.17379 -17.22046 5.21824 1.000 42.94425 99 GLY B O 1
ATOM 1930 N N . LEU B 1 107 ? 8.15003 -16.97304 4.26353 1.000 46.13710 100 LEU B N 1
ATOM 1931 C CA . LEU B 1 107 ? 8.32625 -18.15134 3.42037 1.000 44.34067 100 LEU B CA 1
ATOM 1932 C C . LEU B 1 107 ? 9.43000 -17.93096 2.39438 1.000 42.94692 100 LEU B C 1
ATOM 1933 O O . LEU B 1 107 ? 10.17345 -18.86190 2.06383 1.000 45.61822 100 LEU B O 1
ATOM 1938 N N . LEU B 1 108 ? 9.55022 -16.70590 1.87742 1.000 43.32883 101 LEU B N 1
ATOM 1939 C CA . LEU B 1 108 ? 10.67116 -16.38448 1.00225 1.000 43.44141 101 LEU B CA 1
ATOM 1940 C C . LEU B 1 108 ? 11.96825 -16.25369 1.78838 1.000 42.20422 101 LEU B C 1
ATOM 1941 O O . LEU B 1 108 ? 13.04383 -16.56390 1.26313 1.000 42.48641 101 LEU B O 1
ATOM 1946 N N . TYR B 1 109 ? 11.88613 -15.79709 3.04143 1.000 43.43407 102 TYR B N 1
ATOM 1947 C CA . TYR B 1 109 ? 13.07529 -15.71125 3.88311 1.000 44.48977 102 TYR B CA 1
ATOM 1948 C C . TYR B 1 109 ? 13.68732 -17.08594 4.11240 1.000 43.41972 102 TYR B C 1
ATOM 1949 O O . TYR B 1 109 ? 14.91005 -17.24913 4.03803 1.000 47.44559 102 TYR B O 1
ATOM 1958 N N . ASP B 1 110 ? 12.85109 -18.08954 4.38857 1.000 43.88870 103 ASP B N 1
ATOM 1959 C CA . ASP B 1 110 ? 13.36251 -19.43852 4.60368 1.000 48.26976 103 ASP B CA 1
ATOM 1960 C C . ASP B 1 110 ? 13.99745 -20.00574 3.34177 1.000 47.31213 103 ASP B C 1
ATOM 1961 O O . ASP B 1 110 ? 14.90186 -20.84473 3.42542 1.000 45.50811 103 ASP B O 1
ATOM 1966 N N . HIS B 1 111 ? 13.54411 -19.56013 2.16819 1.000 47.69222 104 HIS B N 1
ATOM 1967 C CA . HIS B 1 111 ? 14.10432 -20.06714 0.92044 1.000 47.35064 104 HIS B CA 1
ATOM 1968 C C . HIS B 1 111 ? 15.52048 -19.55099 0.69449 1.000 42.22701 104 HIS B C 1
ATOM 1969 O O . HIS B 1 111 ? 16.38769 -20.29427 0.22054 1.000 45.08369 104 HIS B O 1
ATOM 1976 N N . VAL B 1 112 ? 15.77871 -18.28566 1.03136 1.000 41.82221 105 VAL B N 1
ATOM 1977 C CA . VAL B 1 112 ? 17.07494 -17.69948 0.70372 1.000 44.54782 105 VAL B CA 1
ATOM 1978 C C . VAL B 1 112 ? 18.14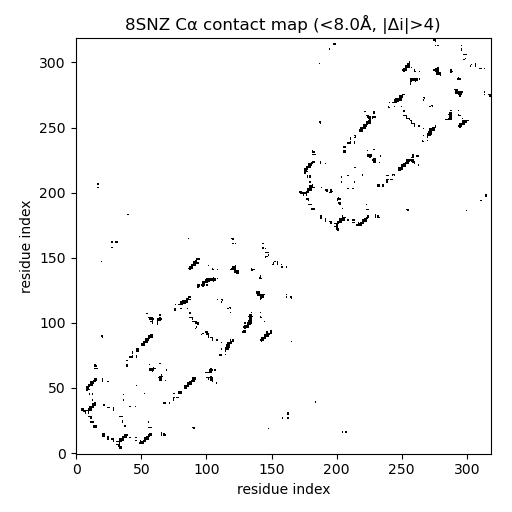150 -18.07347 1.73050 1.000 44.87819 105 VAL B C 1
ATOM 1979 O O . VAL B 1 112 ? 19.32234 -18.18455 1.38147 1.000 50.29175 105 VAL B O 1
ATOM 1983 N N . VAL B 1 113 ? 17.76729 -18.27329 2.99784 1.000 48.06120 106 VAL B N 1
ATOM 1984 C CA . VAL B 1 113 ? 18.76926 -18.67949 3.97968 1.000 49.20450 106 VAL B CA 1
ATOM 1985 C C . VAL B 1 113 ? 19.18553 -20.12413 3.74730 1.000 52.75786 106 VAL B C 1
ATOM 1986 O O . VAL B 1 113 ? 20.32261 -20.50579 4.05070 1.000 62.06891 106 VAL B O 1
ATOM 1990 N N . GLU B 1 114 ? 18.28228 -20.95114 3.21359 1.000 52.08671 107 GLU B N 1
ATOM 1991 C CA . GLU B 1 114 ? 18.66688 -22.30008 2.80883 1.000 49.52580 107 GLU B CA 1
ATOM 1992 C C . GLU B 1 114 ? 19.76899 -22.25466 1.76207 1.000 55.88969 107 GLU B C 1
ATOM 1993 O O . GLU B 1 114 ? 20.74447 -23.00921 1.84184 1.000 62.99899 107 GLU B O 1
ATOM 1999 N N . ARG B 1 115 ? 19.63697 -21.36566 0.78199 1.000 52.92980 108 ARG B N 1
ATOM 2000 C CA . ARG B 1 115 ? 20.60335 -21.18642 -0.29734 1.000 53.30034 108 ARG B CA 1
ATOM 2001 C C . ARG B 1 115 ? 21.88305 -20.49419 0.15608 1.000 53.51034 108 ARG B C 1
ATOM 2002 O O . ARG B 1 115 ? 22.70801 -20.14415 -0.69862 1.000 52.04367 108 ARG B O 1
ATOM 2010 N N . GLY B 1 116 ? 22.07004 -20.28022 1.45690 1.000 54.29271 109 GLY B N 1
ATOM 2011 C CA . GLY B 1 116 ? 23.29699 -19.69368 1.95649 1.000 52.90926 109 GLY B CA 1
ATOM 2012 C C . GLY B 1 116 ? 23.44397 -18.20704 1.73714 1.000 52.10516 109 GLY B C 1
ATOM 2013 O O . GLY B 1 116 ? 24.57271 -17.70803 1.70774 1.000 55.47920 109 GLY B O 1
ATOM 2014 N N . ALA B 1 117 ? 22.34216 -17.47780 1.59067 1.000 51.08082 110 ALA B N 1
ATOM 2015 C CA . ALA B 1 117 ? 22.42092 -16.04713 1.34820 1.000 42.86974 110 ALA B CA 1
ATOM 2016 C C . ALA B 1 117 ? 22.62044 -15.28416 2.65454 1.000 41.82305 110 ALA B C 1
ATOM 2017 O O . ALA B 1 117 ? 22.27636 -15.75421 3.74241 1.000 43.63302 110 ALA B O 1
ATOM 2019 N N . ASP B 1 118 ? 23.19115 -14.08759 2.53141 1.000 40.07786 111 ASP B N 1
ATOM 2020 C CA . ASP B 1 118 ? 23.39944 -13.18548 3.66230 1.000 42.14067 111 ASP B CA 1
ATOM 2021 C C . ASP B 1 118 ? 22.30136 -12.12858 3.61505 1.000 42.48730 111 ASP B C 1
ATOM 2022 O O . ASP B 1 118 ? 22.34578 -11.20586 2.79720 1.000 43.38558 111 ASP B O 1
ATOM 2024 N N . VAL B 1 119 ? 21.31536 -12.26714 4.49572 1.000 41.19717 112 VAL B N 1
ATOM 2025 C CA . VAL B 1 119 ? 20.14337 -11.40029 4.47912 1.000 38.00726 112 VAL B CA 1
ATOM 2026 C C . VAL B 1 119 ? 20.44159 -10.11903 5.24458 1.000 41.62300 112 VAL B C 1
ATOM 2027 O O . VAL B 1 119 ? 21.02931 -10.14504 6.33289 1.000 49.16470 112 VAL B O 1
ATOM 2031 N N . VAL B 1 120 ? 20.03944 -8.98702 4.66837 1.000 36.96620 113 VAL B N 1
ATOM 2032 C CA . VAL B 1 120 ? 20.16105 -7.67827 5.28935 1.000 43.50776 113 VAL B CA 1
ATOM 2033 C C . VAL B 1 120 ? 18.80269 -6.98403 5.22972 1.000 45.81373 113 VAL B C 1
ATOM 2034 O O . VAL B 1 120 ? 17.84737 -7.49245 4.64464 1.000 44.42777 113 VAL B O 1
ATOM 2038 N N . GLY B 1 121 ? 18.72745 -5.80937 5.85032 1.000 45.62594 114 GLY B N 1
ATOM 2039 C CA . GLY B 1 121 ? 17.53670 -4.98850 5.75086 1.000 41.21966 114 GLY B CA 1
ATOM 2040 C C . GLY B 1 121 ? 16.41781 -5.33680 6.70511 1.000 46.15706 114 GLY B C 1
ATOM 2041 O O . GLY B 1 121 ? 15.24413 -5.19975 6.34438 1.000 42.66411 114 GLY B O 1
ATOM 2042 N N . PHE B 1 122 ? 16.74161 -5.78202 7.91608 1.000 50.41250 115 PHE B N 1
ATOM 2043 C CA . PHE B 1 122 ? 15.71247 -6.05609 8.90813 1.000 45.55891 115 PHE B CA 1
ATOM 2044 C C . PHE B 1 122 ? 15.08015 -4.75300 9.38713 1.000 46.38144 115 PHE B C 1
ATOM 2045 O O . PHE B 1 122 ? 15.72740 -3.70340 9.43755 1.000 41.87409 115 PHE B O 1
ATOM 2053 N N . THR B 1 123 ? 13.79689 -4.82531 9.73478 1.000 42.22508 116 THR B N 1
ATOM 2054 C CA . THR B 1 123 ? 13.04269 -3.66214 10.17925 1.000 48.72496 116 THR B CA 1
ATOM 2055 C C . THR B 1 123 ? 12.41592 -3.93902 11.53936 1.000 54.08897 116 THR B C 1
ATOM 2056 O O . THR B 1 123 ? 12.35585 -5.08001 12.00490 1.000 50.48740 116 THR B O 1
ATOM 2060 N N . GLU B 1 124 ? 11.94301 -2.87149 12.17400 1.000 56.33691 117 GLU B N 1
ATOM 2061 C CA . GLU B 1 124 ? 11.28017 -2.96303 13.46468 1.000 55.88771 117 GLU B CA 1
ATOM 2062 C C . GLU B 1 124 ? 9.76964 -3.07324 13.28265 1.000 58.93369 117 GLU B C 1
ATOM 2063 O O . GLU B 1 124 ? 9.20939 -2.67790 12.25765 1.000 61.62499 117 GLU B O 1
ATOM 2069 N N . THR B 1 125 ? 9.11042 -3.61684 14.30524 1.000 58.26068 118 THR B N 1
ATOM 2070 C CA . THR B 1 125 ? 7.67406 -3.85233 14.27732 1.000 63.20398 118 THR B CA 1
ATOM 2071 C C . THR B 1 125 ? 6.87166 -2.67600 14.82484 1.000 60.14776 118 THR B C 1
ATOM 2072 O O . THR B 1 125 ? 5.71991 -2.86024 15.23475 1.000 56.99343 118 THR B O 1
ATOM 2076 N N . ALA B 1 126 ? 7.44938 -1.47770 14.83828 1.000 61.55830 119 ALA B N 1
ATOM 2077 C CA . ALA B 1 126 ? 6.75240 -0.30293 15.34174 1.000 61.99665 119 ALA B CA 1
ATOM 2078 C C . ALA B 1 126 ? 5.74826 0.19477 14.30970 1.000 64.53967 119 ALA B C 1
ATOM 2079 O O . ALA B 1 126 ? 6.06432 0.29605 13.12000 1.000 69.77470 119 ALA B O 1
ATOM 2081 N N . GLY B 1 127 ? 4.53880 0.50265 14.76698 1.000 64.05426 120 GLY B N 1
ATOM 2082 C CA . GLY B 1 127 ? 3.49509 0.99970 13.88959 1.000 59.78911 120 GLY B CA 1
ATOM 2083 C C . GLY B 1 127 ? 2.72542 -0.09806 13.18155 1.000 59.53332 120 GLY B C 1
ATOM 2084 O O . GLY B 1 127 ? 2.08390 0.14239 12.15873 1.000 63.36546 120 GLY B O 1
ATOM 2085 N N . ASP B 1 129 ? -0.21852 -3.30527 13.76235 1.000 65.05337 122 ASP B N 1
ATOM 2086 C CA . ASP B 1 129 ? -1.24085 -4.03826 14.49996 1.000 60.11721 122 ASP B CA 1
ATOM 2087 C C . ASP B 1 129 ? -1.49346 -5.40247 13.86777 1.000 59.43676 122 ASP B C 1
ATOM 2088 O O . ASP B 1 129 ? -2.17923 -5.50917 12.85110 1.000 57.85291 122 ASP B O 1
ATOM 2090 N N . TYR B 1 130 ? -0.93643 -6.44407 14.47902 1.000 59.21686 123 TYR B N 1
ATOM 2091 C CA . TYR B 1 130 ? -1.06014 -7.79759 13.95646 1.000 58.32434 123 TYR B CA 1
ATOM 2092 C C . TYR B 1 130 ? -0.80627 -8.78077 15.09008 1.000 59.63387 123 TYR B C 1
ATOM 2093 O O . TYR B 1 130 ? -0.38915 -8.40238 16.18726 1.000 61.37845 123 TYR B O 1
ATOM 2102 N N . THR B 1 131 ? -1.05961 -10.05426 14.80582 1.000 59.96974 124 THR B N 1
ATOM 2103 C CA . THR B 1 131 ? -0.85941 -11.11408 15.78715 1.000 60.10632 124 THR B CA 1
ATOM 2104 C C . THR B 1 131 ? 0.41510 -11.89930 15.49553 1.000 61.72559 124 THR B C 1
ATOM 2105 O O . THR B 1 131 ? 0.79879 -12.07171 14.33836 1.000 64.91855 124 THR B O 1
ATOM 2109 N N . SER B 1 133 ? 2.77355 -13.66098 12.39547 1.000 56.53949 126 SER B N 1
ATOM 2110 C CA . SER B 1 133 ? 3.52422 -13.29902 11.19871 1.000 55.30731 126 SER B CA 1
ATOM 2111 C C . SER B 1 133 ? 4.77955 -14.15355 11.06243 1.000 51.48506 126 SER B C 1
ATOM 2112 O O . SER B 1 133 ? 5.68443 -14.08071 11.89351 1.000 52.21081 126 SER B O 1
ATOM 2115 N N . LYS B 1 134 ? 4.83014 -14.96187 10.00179 1.000 52.70607 127 LYS B N 1
ATOM 2116 C CA . LYS B 1 134 ? 5.97609 -15.83199 9.76835 1.000 53.69298 127 LYS B CA 1
ATOM 2117 C C . LYS B 1 134 ? 7.22457 -15.06912 9.34551 1.000 51.55078 127 LYS B C 1
ATOM 2118 O O . LYS B 1 134 ? 8.28883 -15.68400 9.21770 1.000 50.91452 127 LYS B O 1
ATOM 2124 N N . ALA B 1 135 ? 7.12488 -13.76196 9.12616 1.000 52.10065 128 ALA B N 1
ATOM 2125 C CA . ALA B 1 135 ? 8.27864 -12.95765 8.74456 1.000 48.04518 128 ALA B CA 1
ATOM 2126 C C . ALA B 1 135 ? 8.96723 -12.37966 9.97604 1.000 48.35592 128 ALA B C 1
ATOM 2127 O O . ALA B 1 135 ? 9.38336 -11.22154 9.97939 1.000 50.70403 128 ALA B O 1
ATOM 2129 N N . ARG B 1 137 ? 10.89083 -12.54907 13.10919 1.000 49.23771 130 ARG B N 1
ATOM 2130 C CA . ARG B 1 137 ? 11.73489 -13.50564 13.81479 1.000 57.61044 130 ARG B CA 1
ATOM 2131 C C . ARG B 1 137 ? 12.63162 -12.79316 14.82458 1.000 59.88184 130 ARG B C 1
ATOM 2132 O O . ARG B 1 137 ? 13.23433 -11.76572 14.51375 1.000 60.29556 130 ARG B O 1
ATOM 2140 N N . ASP B 1 138 ? 12.70443 -13.35513 16.03538 1.000 64.35690 131 ASP B N 1
ATOM 2141 C CA . ASP B 1 138 ? 13.46564 -12.76710 17.14300 1.000 54.76394 131 ASP B CA 1
ATOM 2142 C C . ASP B 1 138 ? 13.00397 -11.34344 17.45057 1.000 56.06400 131 ASP B C 1
ATOM 2143 O O . ASP B 1 138 ? 13.80865 -10.46286 17.76103 1.000 54.71617 131 ASP B O 1
ATOM 2148 N N . GLY B 1 139 ? 11.69336 -11.11913 17.35938 1.000 52.89830 132 GLY B N 1
ATOM 2149 C CA . GLY B 1 139 ? 11.09589 -9.85380 17.72300 1.000 54.25671 132 GLY B CA 1
ATOM 2150 C C . GLY B 1 139 ? 11.14746 -8.76603 16.67163 1.000 57.70551 132 GLY B C 1
ATOM 2151 O O . GLY B 1 139 ? 10.76987 -7.62500 16.97127 1.000 58.66999 132 GLY B O 1
ATOM 2152 N N . ARG B 1 140 ? 11.60169 -9.06623 15.45734 1.000 59.98443 133 ARG B N 1
ATOM 2153 C CA . ARG B 1 140 ? 11.62960 -8.06238 14.40343 1.000 59.81065 133 ARG B CA 1
ATOM 2154 C C . ARG B 1 140 ? 11.35261 -8.72632 13.06194 1.000 58.02877 133 ARG B C 1
ATOM 2155 O O . ARG B 1 140 ? 11.35652 -9.95368 12.93403 1.000 56.08680 133 ARG B O 1
ATOM 2163 N N . PHE B 1 141 ? 11.10988 -7.88795 12.05721 1.000 53.12596 134 PHE B N 1
ATOM 2164 C CA . PHE B 1 141 ? 10.77459 -8.36118 10.72237 1.000 53.85661 134 PHE B CA 1
ATOM 2165 C C . PHE B 1 141 ? 12.03363 -8.70495 9.93801 1.000 49.20779 134 PHE B C 1
ATOM 2166 O O . PHE B 1 141 ? 13.06296 -8.03485 10.06022 1.000 50.38623 134 PHE B O 1
ATOM 2174 N N . VAL B 1 142 ? 11.94082 -9.75614 9.11563 1.000 48.22019 135 VAL B N 1
ATOM 2175 C CA . VAL B 1 142 ? 13.04855 -10.13909 8.24141 1.000 47.73028 135 VAL B CA 1
ATOM 2176 C C . VAL B 1 142 ? 13.15076 -9.25967 7.00787 1.000 46.14296 135 VAL B C 1
ATOM 2177 O O . VAL B 1 142 ? 13.99553 -9.52120 6.14077 1.000 43.32070 135 VAL B O 1
ATOM 2181 N N . GLY B 1 143 ? 12.32030 -8.23033 6.89961 1.000 47.43087 136 GLY B N 1
ATOM 2182 C CA . GLY B 1 143 ? 12.37354 -7.35232 5.74909 1.000 43.16931 136 GLY B CA 1
ATOM 2183 C C . GLY B 1 143 ? 11.39132 -6.21321 5.90180 1.000 45.56976 136 GLY B C 1
ATOM 2184 O O . GLY B 1 143 ? 10.82666 -5.99198 6.97559 1.000 49.32596 136 GLY B O 1
ATOM 2185 N N . LEU B 1 144 ? 11.18972 -5.49260 4.80128 1.000 42.51910 137 LEU B N 1
ATOM 2186 C CA . LEU B 1 144 ? 10.29795 -4.33757 4.78734 1.000 40.61613 137 LEU B CA 1
ATOM 2187 C C . LEU B 1 144 ? 8.85533 -4.81745 4.68109 1.000 43.71126 137 LEU B C 1
ATOM 2188 O O . LEU B 1 144 ? 8.43748 -5.32889 3.63743 1.000 39.03101 137 LEU B O 1
ATOM 2193 N N . ALA B 1 145 ? 8.09279 -4.65178 5.75832 1.000 42.12292 138 ALA B N 1
ATOM 2194 C CA . ALA B 1 145 ? 6.67843 -4.99589 5.76844 1.000 42.71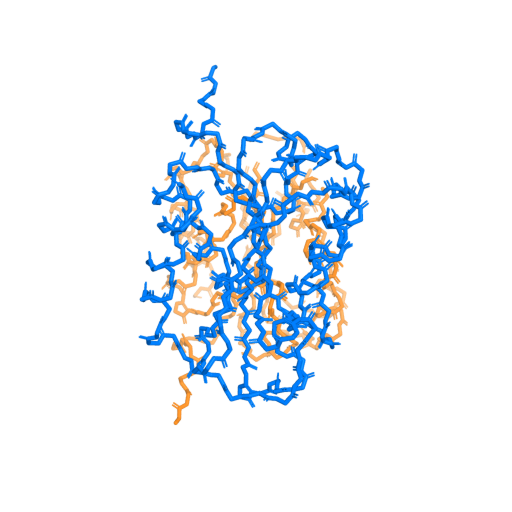558 138 ALA B CA 1
ATOM 2195 C C . ALA B 1 145 ? 5.86089 -3.78768 5.33158 1.000 44.41026 138 ALA B C 1
ATOM 2196 O O . ALA B 1 145 ? 6.00909 -2.69534 5.88833 1.000 42.44435 138 ALA B O 1
ATOM 2198 N N . LEU B 1 146 ? 5.00276 -3.98489 4.33385 1.000 41.99687 139 LEU B N 1
ATOM 2199 C CA . LEU B 1 146 ? 4.20080 -2.90712 3.77670 1.000 44.24666 139 LEU B CA 1
ATOM 2200 C C . LEU B 1 146 ? 2.73732 -3.31727 3.72190 1.000 45.75228 139 LEU B C 1
ATOM 2201 O O . LEU B 1 146 ? 2.40812 -4.49516 3.55385 1.000 43.26291 139 LEU B O 1
ATOM 2206 N N . ASP B 1 147 ? 1.86200 -2.32315 3.86425 1.000 49.76665 140 ASP B N 1
ATOM 2207 C CA . ASP B 1 147 ? 0.41338 -2.51692 3.81361 1.000 48.04394 140 ASP B CA 1
ATOM 2208 C C . ASP B 1 147 ? -0.16223 -1.43043 2.91065 1.000 50.80945 140 ASP B C 1
ATOM 2209 O O . ASP B 1 147 ? -0.42401 -0.31231 3.36485 1.000 51.75775 140 ASP B O 1
ATOM 2214 N N . GLU B 1 148 ? -0.35216 -1.75634 1.63343 1.000 50.26239 141 GLU B N 1
ATOM 2215 C CA . GLU B 1 148 ? -0.89611 -0.80573 0.67155 1.000 47.10650 141 GLU B CA 1
ATOM 2216 C C . GLU B 1 148 ? -2.41205 -0.68130 0.74984 1.000 51.71367 141 GLU B C 1
ATOM 2217 O O . GLU B 1 148 ? -2.99858 0.04989 -0.05574 1.000 54.99443 141 GLU B O 1
ATOM 2223 N N . ASP B 1 149 ? -3.05711 -1.37061 1.69164 1.000 48.38928 142 ASP B N 1
ATOM 2224 C CA . ASP B 1 149 ? -4.50608 -1.32488 1.82709 1.000 53.84980 142 ASP B CA 1
ATOM 2225 C C . ASP B 1 149 ? -4.98325 -0.34235 2.88748 1.000 57.04373 142 ASP B C 1
ATOM 2226 O O . ASP B 1 149 ? -6.15673 0.04472 2.86480 1.000 62.83862 142 ASP B O 1
ATOM 2231 N N . GLY B 1 150 ? -4.11329 0.06868 3.80705 1.000 57.24293 143 GLY B N 1
ATOM 2232 C CA . GLY B 1 150 ? -4.50526 0.99049 4.85474 1.000 57.72993 143 GLY B CA 1
ATOM 2233 C C . GLY B 1 150 ? -3.41834 1.97647 5.22751 1.000 57.02527 143 GLY B C 1
ATOM 2234 O O . GLY B 1 150 ? -3.70609 3.06088 5.74604 1.000 54.77699 143 GLY B O 1
ATOM 2235 N N . GLN B 1 151 ? -2.16312 1.61152 4.97258 1.000 55.76423 144 GLN B N 1
ATOM 2236 C CA . GLN B 1 151 ? -1.03953 2.48830 5.27873 1.000 54.90008 144 GLN B CA 1
ATOM 2237 C C . GLN B 1 151 ? -0.28159 2.84711 4.00692 1.000 54.44097 144 GLN B C 1
ATOM 2238 O O . GLN B 1 151 ? 0.95174 2.78026 3.96998 1.000 53.45149 144 GLN B O 1
ATOM 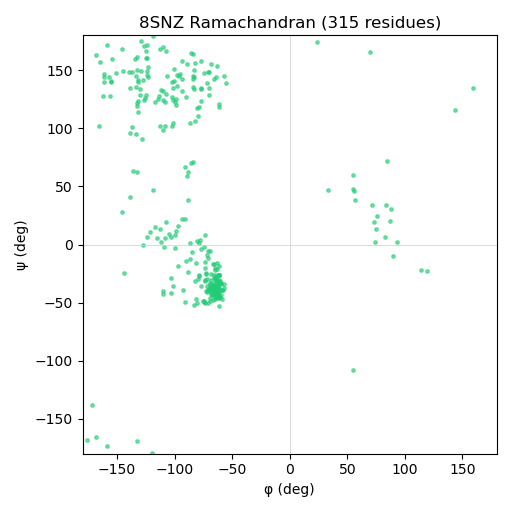2244 N N . SER B 1 152 ? -1.01296 3.23702 2.96157 1.000 52.27883 145 SER B N 1
ATOM 2245 C CA . SER B 1 152 ? -0.38199 3.51114 1.67411 1.000 56.08456 145 SER B CA 1
ATOM 2246 C C . SER B 1 152 ? 0.46447 4.77663 1.72490 1.000 56.00202 145 SER B C 1
ATOM 2247 O O . SER B 1 152 ? 1.55417 4.82361 1.14466 1.000 53.80757 145 SER B O 1
ATOM 2250 N N . SER B 1 153 ? -0.01906 5.81247 2.41329 1.000 54.01664 146 SER B N 1
ATOM 2251 C CA . SER B 1 153 ? 0.69306 7.08510 2.42583 1.000 53.71600 146 SER B CA 1
ATOM 2252 C C . SER B 1 153 ? 2.00814 6.98776 3.18698 1.000 55.29078 146 SER B C 1
ATOM 2253 O O . SER B 1 153 ? 2.93117 7.77104 2.93210 1.000 55.85072 146 SER B O 1
ATOM 2256 N N . LYS B 1 154 ? 2.11353 6.04498 4.12347 1.000 56.82066 147 LYS B N 1
ATOM 2257 C CA . LYS B 1 154 ? 3.33450 5.89822 4.90396 1.000 53.81505 147 LYS B CA 1
ATOM 2258 C C . LYS B 1 154 ? 4.41285 5.11042 4.17132 1.000 56.17753 147 LYS B C 1
ATOM 2259 O O . LYS B 1 154 ? 5.57998 5.16993 4.57273 1.000 57.51591 147 LYS B O 1
ATOM 2265 N N . THR B 1 155 ? 4.04926 4.39511 3.10193 1.000 52.46514 148 THR B N 1
ATOM 2266 C CA . THR B 1 155 ? 4.99016 3.50069 2.43101 1.000 48.64724 148 THR B CA 1
ATOM 2267 C C . THR B 1 155 ? 6.22922 4.24598 1.94584 1.000 51.28465 148 THR B C 1
ATOM 2268 O O . THR B 1 155 ? 7.34991 3.73133 2.04684 1.000 53.81474 148 THR B O 1
ATOM 2272 N N . GLU B 1 156 ? 6.05095 5.46600 1.43127 1.000 49.95524 149 GLU B N 1
ATOM 2273 C CA . GLU B 1 156 ? 7.19106 6.23992 0.94933 1.000 51.61204 149 GLU B CA 1
ATOM 2274 C C . GLU B 1 156 ? 8.21270 6.48619 2.05322 1.000 57.60432 149 GLU B C 1
ATOM 2275 O O . GLU B 1 156 ? 9.42003 6.51624 1.78572 1.000 54.81960 149 GLU B O 1
ATOM 2281 N N . LYS B 1 157 ? 7.75530 6.64858 3.29672 1.000 57.41840 150 LYS B N 1
ATOM 2282 C CA . LYS B 1 157 ? 8.68430 6.85682 4.40280 1.000 53.44597 150 LYS B CA 1
ATOM 2283 C C . LYS B 1 157 ? 9.41252 5.56676 4.76017 1.000 51.62192 150 LYS B C 1
ATOM 2284 O O . LYS B 1 157 ? 10.64463 5.54763 4.86046 1.000 54.44793 150 LYS B O 1
ATOM 2286 N N . ARG B 1 158 ? 8.66557 4.47394 4.95259 1.000 49.32638 151 ARG B N 1
ATOM 2287 C CA . ARG B 1 158 ? 9.29018 3.20677 5.32382 1.000 50.68785 151 ARG B CA 1
ATOM 2288 C C . ARG B 1 158 ? 10.26159 2.72200 4.25597 1.000 53.80164 151 ARG B C 1
ATOM 2289 O O . ARG B 1 158 ? 11.20738 1.98969 4.56661 1.000 51.59069 151 ARG B O 1
ATOM 2297 N N . ILE B 1 159 ? 10.04887 3.11471 2.99872 1.000 52.75287 152 ILE B N 1
ATOM 2298 C CA . ILE B 1 159 ? 11.01250 2.78951 1.95271 1.000 52.67816 152 ILE B CA 1
ATOM 2299 C C . ILE B 1 159 ? 12.26650 3.64214 2.10355 1.000 49.26061 152 ILE B C 1
ATOM 2300 O O . ILE B 1 159 ? 13.39062 3.15644 1.92412 1.000 48.37558 152 ILE B O 1
ATOM 2305 N N . THR B 1 160 ? 12.09591 4.92190 2.44790 1.000 47.25267 153 THR B N 1
ATOM 2306 C CA . THR B 1 160 ? 13.24510 5.80498 2.62323 1.000 49.09731 153 THR B CA 1
ATOM 2307 C C . THR B 1 160 ? 14.14249 5.32703 3.75827 1.000 51.13639 153 THR B C 1
ATOM 2308 O O . THR B 1 160 ? 15.37258 5.33033 3.63012 1.000 52.20726 153 THR B O 1
ATOM 2312 N N . GLU B 1 161 ? 13.54706 4.91121 4.87870 1.000 51.81991 154 GLU B N 1
ATOM 2313 C CA . GLU B 1 161 ? 14.34536 4.36819 5.97327 1.000 54.72530 154 GLU B CA 1
ATOM 2314 C C . GLU B 1 161 ? 14.94991 3.02180 5.59629 1.000 48.05918 154 GLU B C 1
ATOM 2315 O O . GLU B 1 161 ? 16.08140 2.71153 5.98745 1.000 48.52380 154 GLU B O 1
ATOM 2321 N N . TRP B 1 162 ? 14.20935 2.20925 4.83764 1.000 48.29196 155 TRP B N 1
ATOM 2322 C CA . TRP B 1 162 ? 14.73112 0.91582 4.40813 1.000 49.39983 155 TRP B CA 1
ATOM 2323 C C . TRP B 1 162 ? 15.91956 1.08401 3.47111 1.000 48.02069 155 TRP B C 1
ATOM 2324 O O . TRP B 1 162 ? 16.90319 0.34046 3.56441 1.000 52.10836 155 TRP B O 1
ATOM 2335 N N . ILE B 1 163 ? 15.84725 2.05785 2.56123 1.000 48.28514 156 ILE B N 1
ATOM 2336 C CA . ILE B 1 163 ? 16.94732 2.28977 1.63064 1.000 51.47640 156 ILE B CA 1
ATOM 2337 C C . ILE B 1 163 ? 18.18063 2.78766 2.37276 1.000 54.46732 156 ILE B C 1
ATOM 2338 O O . ILE B 1 163 ? 19.31593 2.45864 2.00792 1.000 54.95311 156 ILE B O 1
ATOM 2340 N N . SER B 1 164 ? 17.98037 3.58749 3.42400 1.000 53.51664 157 SER B N 1
ATOM 2341 C CA . SER B 1 164 ? 19.11144 4.10053 4.18948 1.000 54.62765 157 SER B CA 1
ATOM 2342 C C . SER B 1 164 ? 19.85979 2.98155 4.90053 1.000 56.39284 157 SER B C 1
ATOM 2343 O O . SER B 1 164 ? 21.08359 3.05633 5.06148 1.000 57.50193 157 SER B O 1
ATOM 2346 N N . ARG B 1 165 ? 19.14753 1.93817 5.33073 1.000 53.65269 158 ARG B N 1
ATOM 2347 C CA . ARG B 1 165 ? 19.80199 0.80785 5.97679 1.000 53.02818 158 ARG B CA 1
ATOM 2348 C C . ARG B 1 165 ? 20.57479 -0.05408 4.98753 1.000 54.73743 158 ARG B C 1
ATOM 2349 O O . ARG B 1 165 ? 21.51684 -0.74513 5.38996 1.000 53.48199 158 ARG B O 1
ATOM 2351 N N . LEU B 1 166 ? 20.20322 -0.02588 3.70759 1.000 54.90665 159 LEU B N 1
ATOM 2352 C CA . LEU B 1 166 ? 20.87105 -0.83298 2.69590 1.000 53.98238 159 LEU B CA 1
ATOM 2353 C C . LEU B 1 166 ? 22.06731 -0.13429 2.06575 1.000 52.97271 159 LEU B C 1
ATOM 2354 O O . LEU B 1 166 ? 22.96060 -0.81398 1.54764 1.000 51.45994 159 LEU B O 1
ATOM 2359 N N . THR B 1 167 ? 22.10722 1.19371 2.09360 1.000 54.70378 160 THR B N 1
ATOM 2360 C CA . THR B 1 167 ? 23.20475 1.93753 1.48682 1.000 54.98648 160 THR B CA 1
ATOM 2361 C C . THR B 1 167 ? 24.25596 2.31300 2.52553 1.000 51.96113 160 THR B C 1
ATOM 2362 O O . THR B 1 167 ? 24.83023 1.44570 3.18359 1.000 50.66926 160 THR B O 1
#

B-factor: mean 36.47, std 10.72, range [15.87, 72.88]

Organism: Rhodopseudomonas palustris (strain ATCC BAA-98 / CGA009) (NCBI:txid258594)

Foldseek 3Di:
DDDPAFDAQEEEEEEDDPCPQVVVSVVLCVVVRHHYHYLLPDALCSVARGQEYEYEFEQDDQLETDVSCVVSVVSQLVHQAAAGEYAYEYEAACVVAQANARQNRLVVVVSNVVNHHDYDQKAACPPGDHDHYSQDDPRIGSHQYHYCPPPVVCSVVSSVVSSVRSD/DDDPAFDAQEFEEEEDDPCPQVVVSVVLCVVRRHYYHYLLPDALCSVARGQEYEYEAEPVLTDVSCVVSVCSQQVHQQAAGEYAYEYEDLTCRLVVVVSNVVSNHDYFQKDAPPDDDPHSQDPRTGSHHYYYCPPCVVCSVVSSVVSVVRVD

Secondary structure (DSSP, 8-state):
----S-SSSEEEEE--SSSHHHHHHHHHHHHTT-EEEETTT--HHHHHS-SEEEEEEEEETTTEE-HHHHHTTHHHHTS--TT-EEEEEEE--TTT-TTSTTHHHHHHHHHHHHTT-EE---EE-TT---S--TTBSSSEESSEEE-TTT-GGGHHHHHHHHHTT--/----S-SSSEEEEE--SSSHHHHHHHHHHHHTT-EEEETTT--HHHHHS-SEEEEEEEB--B-HHHHHTTHHHHTS--TT-EEEEEEE---THHHHHHHHHHTT-EE---B-----------TTSBSSEEE-TTT-TTTHHHHHHHHHHHH-

Radius of gyration: 21.53 Å; Cα contacts (8 Å, |Δi|>4): 699; chains: 2; bounding box: 52×34×63 Å

InterPro domains:
  IPR001226 Flavodoxin, conserved site [PS00201] (5-21)
  IPR008254 Flavodoxin/nitric oxide synthase [PF00258] (5-155)
  IPR008254 Flavodoxin/nitric oxide synthase [PS50902] (3-160)
  IPR010086 Flavodoxin, long chain [PIRSF038996] (2-159)
  IPR010086 Flavodoxin, long chain [TIGR01752] (3-159)
  IPR029039 Flavoprotein-like superfamily [G3DSA:3.40.50.360] (1-160)
  IPR029039 Flavoprotein-like superfamily [SSF52218] (4-159)
  IPR050619 Flavodoxin [PTHR42809] (2-159)

Nearest PDB structures (foldseek):
  8v2y-assembly1_A  TM=1.001E+00  e=5.727E-35  Rhodopseudomonas palustris
  1czl-assembly1_A  TM=9.653E-01  e=1.945E-21  Synechococcus elongatus PCC 7942 = FACHB-805
  1czr-assembly1_A  TM=9.645E-01  e=2.211E-21  Synechococcus elongatus PCC 7942 = FACHB-805
  1czk-assembly1_A  TM=9.649E-01  e=4.773E-21  Synechococcus elongatus PCC 7942 = FACHB-805
  1d03-assembly1_A  TM=9.657E-01  e=7.012E-21  Synechococcus elongatus PCC 7942 = FACHB-805

Solvent-accessible surface area: 15249 Å² total; per-residue (Å²): 164,104,97,219,54,32,150,96,57,13,6,0,0,11,0,2,11,72,17,46,2,59,54,2,0,59,84,0,6,169,107,13,92,12,74,45,15,29,0,43,80,17,74,40,86,15,1,64,65,7,80,14,2,0,0,0,1,12,31,84,58,192,8,50,13,0,66,13,0,85,105,37,37,89,11,0,41,71,0,89,0,68,54,55,79,0,0,0,0,0,7,14,16,8,99,106,126,52,98,27,0,1,5,0,0,0,44,0,37,68,44,0,68,116,82,35,11,84,28,47,8,44,20,130,24,95,44,33,118,39,107,38,14,97,0,62,85,148,45,114,0,0,0,4,0,0,0,56,106,52,36,61,110,85,2,87,160,31,1,60,63,4,12,82,132,3,128,166,102,100,222,54,34,151,94,58,14,5,0,0,10,0,5,52,90,17,45,2,74,56,1,0,60,90,1,5,175,89,15,90,13,70,46,16,16,0,25,50,4,72,50,88,11,1,66,67,8,76,16,3,0,0,0,0,10,39,142,115,24,1,71,5,0,115,91,28,30,92,44,0,54,86,2,97,0,64,62,53,83,0,0,1,1,0,7,52,119,10,1,1,0,45,2,36,61,57,0,62,124,72,39,14,49,30,42,9,64,26,136,57,94,76,134,116,156,52,123,2,102,142,71,112,22,0,0,6,24,6,42,46,132,70,52,61,107,117,1,85,57,57,2,64,121,6,15,79,70,17,138

Sequence (319 aa):
AAARGSHMSVNVIFGSDAGATRAVASRIAKRLQGRAVDIKSATTTDFEACSLLILGAPTYGFGDLQTDWETNIDKLTSANLAGKKVALFGTGDQTNYPDSFVDAMGLLYDHVVERGADVVGFTETAGYDYTASKAERDGRFVGLALDEDGQSSKTEKRITEWISRLTAAARGSHMSVNVIFGSDAGATRAVASRIAKRLQGRAVDIKSATTTDFEACSLLILGAPTYDLQTDWETNIDKLTSANLAGKKVALFGTGVDAMGLLYDHVVERGADVVGFTETAGDYTSKARDGRFVGLALDEDGQSSKTEKRITEWISRLT